Protein AF-X6NG08-F1 (afdb_monomer_lite)

InterPro domains:
  IPR008521 Magnesium transporter NIPA [PF05653] (42-166)
  IPR008521 Magnesium transporter NIPA [PTHR12570] (33-183)

Structure (mmCIF, N/CA/C/O backbone):
data_AF-X6NG08-F1
#
_entry.id   AF-X6NG08-F1
#
loop_
_atom_site.group_PDB
_atom_site.id
_atom_site.type_symbol
_atom_site.label_atom_id
_atom_site.label_alt_id
_atom_site.label_comp_id
_atom_site.label_asym_id
_atom_site.label_entity_id
_atom_site.label_seq_id
_atom_site.pdbx_PDB_ins_code
_atom_site.Cartn_x
_atom_site.Cartn_y
_atom_site.Cartn_z
_atom_site.occupancy
_atom_site.B_iso_or_equiv
_atom_site.auth_seq_id
_atom_site.auth_comp_id
_atom_site.auth_asym_id
_atom_site.auth_atom_id
_atom_site.pdbx_PDB_model_num
ATOM 1 N N . MET A 1 1 ? 7.315 7.502 -18.550 1.00 38.41 1 MET A N 1
ATOM 2 C CA . MET A 1 1 ? 7.548 8.885 -18.067 1.00 38.41 1 MET A CA 1
ATOM 3 C C . MET A 1 1 ? 6.245 9.677 -17.943 1.00 38.41 1 MET A C 1
ATOM 5 O O . MET A 1 1 ? 5.931 10.097 -16.840 1.00 38.41 1 MET A O 1
ATOM 9 N N . TYR A 1 2 ? 5.427 9.780 -19.001 1.00 37.31 2 TYR A N 1
ATOM 10 C CA . TYR A 1 2 ? 4.098 10.423 -18.946 1.00 37.31 2 TYR A CA 1
ATOM 11 C C . TYR A 1 2 ? 3.133 9.798 -17.923 1.00 37.31 2 TYR A C 1
ATOM 13 O O . TYR A 1 2 ? 2.446 10.524 -17.219 1.00 37.31 2 TYR A O 1
ATOM 21 N N . VAL A 1 3 ? 3.140 8.471 -17.766 1.00 43.38 3 VAL A N 1
ATOM 22 C CA . VAL A 1 3 ? 2.253 7.760 -16.823 1.00 43.38 3 VAL A CA 1
ATOM 23 C C . VAL A 1 3 ? 2.595 8.052 -15.354 1.00 43.38 3 VAL A C 1
ATOM 25 O O . VAL A 1 3 ? 1.697 8.244 -14.546 1.00 43.38 3 VAL A O 1
ATOM 28 N N . LEU A 1 4 ? 3.884 8.178 -15.014 1.00 48.12 4 LEU A N 1
ATOM 29 C CA . LEU A 1 4 ? 4.334 8.559 -13.667 1.00 48.12 4 LEU A CA 1
ATOM 30 C C . LEU A 1 4 ? 4.027 10.032 -13.361 1.00 48.12 4 LEU A C 1
ATOM 32 O O . LEU A 1 4 ? 3.549 10.326 -12.272 1.00 48.12 4 LEU A O 1
ATOM 36 N N . CYS A 1 5 ? 4.220 10.944 -14.323 1.00 40.84 5 CYS A N 1
ATOM 37 C CA . CYS A 1 5 ? 3.837 12.351 -14.158 1.00 40.84 5 CYS A CA 1
ATOM 38 C C . CYS A 1 5 ? 2.317 12.545 -14.051 1.00 40.84 5 CYS A C 1
ATOM 40 O O . CYS A 1 5 ? 1.883 13.363 -13.249 1.00 40.84 5 CYS A O 1
ATOM 42 N N . ILE A 1 6 ? 1.503 11.793 -14.803 1.00 52.62 6 ILE A N 1
ATOM 43 C CA . ILE A 1 6 ? 0.034 11.828 -14.684 1.00 52.62 6 ILE A CA 1
ATOM 44 C C . ILE A 1 6 ? -0.406 11.234 -13.343 1.00 52.62 6 ILE A C 1
ATOM 46 O O . ILE A 1 6 ? -1.220 11.851 -12.664 1.00 52.62 6 ILE A O 1
ATOM 50 N N . CYS A 1 7 ? 0.182 10.111 -12.910 1.00 49.72 7 CYS A N 1
ATOM 51 C CA . CYS A 1 7 ? -0.079 9.545 -11.586 1.00 49.72 7 CYS A CA 1
ATOM 52 C C . CYS A 1 7 ? 0.246 10.545 -10.478 1.00 49.72 7 CYS A C 1
ATOM 54 O O . CYS A 1 7 ? -0.601 10.785 -9.635 1.00 49.72 7 CYS A O 1
ATOM 56 N N . VAL A 1 8 ? 1.422 11.177 -10.484 1.00 54.41 8 VAL A N 1
ATOM 57 C CA . VAL A 1 8 ? 1.794 12.170 -9.460 1.00 54.41 8 VAL A CA 1
ATOM 58 C C . VAL A 1 8 ? 0.864 13.389 -9.488 1.00 54.41 8 VAL A C 1
ATOM 60 O O . VAL A 1 8 ? 0.495 13.885 -8.430 1.00 54.41 8 VAL A O 1
ATOM 63 N N . ASN A 1 9 ? 0.432 13.846 -10.667 1.00 48.88 9 ASN A N 1
ATOM 64 C CA . ASN A 1 9 ? -0.450 15.010 -10.801 1.00 48.88 9 ASN A CA 1
ATOM 65 C C . ASN A 1 9 ? -1.897 14.708 -10.353 1.00 48.88 9 ASN A C 1
ATOM 67 O O . ASN A 1 9 ? -2.516 15.518 -9.669 1.00 48.88 9 ASN A O 1
ATOM 71 N N . GLU A 1 10 ? -2.419 13.518 -10.658 1.00 54.97 10 GLU A N 1
ATOM 72 C CA . GLU A 1 10 ? -3.716 13.041 -10.155 1.00 54.97 10 GLU A CA 1
ATOM 73 C C . GLU A 1 10 ? -3.657 12.680 -8.659 1.00 54.97 10 GLU A C 1
ATOM 75 O O . GLU A 1 10 ? -4.604 12.947 -7.923 1.00 54.97 10 GLU A O 1
ATOM 80 N N . ILE A 1 11 ? -2.517 12.179 -8.165 1.00 59.66 11 ILE A N 1
ATOM 81 C CA . ILE A 1 11 ? -2.249 11.974 -6.733 1.00 59.66 11 ILE A CA 1
ATOM 82 C C . ILE A 1 11 ? -2.203 13.319 -6.006 1.00 59.66 11 ILE A C 1
ATOM 84 O O . ILE A 1 11 ? -2.791 13.408 -4.940 1.00 59.66 11 ILE A O 1
ATOM 88 N N . CYS A 1 12 ? -1.604 14.371 -6.576 1.00 51.03 12 CYS A N 1
ATOM 89 C CA . CYS A 1 12 ? -1.623 15.735 -6.026 1.00 51.03 12 CYS A CA 1
ATOM 90 C C . CYS A 1 12 ? -3.037 16.338 -5.986 1.00 51.03 12 CYS A C 1
ATOM 92 O O . CYS A 1 12 ? -3.396 17.012 -5.023 1.00 51.03 12 CYS A O 1
ATOM 94 N N . LYS A 1 13 ? -3.876 16.064 -6.993 1.00 57.16 13 LYS A N 1
ATOM 95 C CA . LYS A 1 13 ? -5.289 16.479 -6.986 1.00 57.16 13 LYS A CA 1
ATOM 96 C C . LYS A 1 13 ? -6.110 15.712 -5.950 1.00 57.16 13 LYS A C 1
ATOM 98 O O . LYS A 1 13 ? -6.915 16.316 -5.250 1.00 57.16 13 LYS A O 1
ATOM 103 N N . LEU A 1 14 ? -5.879 14.407 -5.801 1.00 54.75 14 LEU A N 1
ATOM 104 C CA . LEU A 1 14 ? -6.461 13.599 -4.723 1.00 54.75 14 LEU A CA 1
ATOM 105 C C . LEU A 1 14 ? -5.934 14.027 -3.347 1.00 54.75 14 LEU A C 1
ATOM 107 O O . LEU A 1 14 ? -6.681 13.989 -2.375 1.00 54.75 14 LEU A O 1
ATOM 111 N N . TRP A 1 15 ? -4.683 14.486 -3.273 1.00 61.88 15 TRP A N 1
ATOM 112 C CA . TRP A 1 15 ? -4.054 15.063 -2.088 1.00 61.88 15 TRP A CA 1
ATOM 113 C C . TRP A 1 15 ? -4.769 16.360 -1.687 1.00 61.88 15 TRP A C 1
ATOM 115 O O . TRP A 1 15 ? -5.276 16.429 -0.573 1.00 61.88 15 TRP A O 1
ATOM 125 N N . GLN A 1 16 ? -4.978 17.301 -2.618 1.00 57.00 16 GLN A N 1
ATOM 126 C CA . GLN A 1 16 ? -5.790 18.507 -2.387 1.00 57.00 16 GLN A CA 1
ATOM 127 C C . GLN A 1 16 ? -7.258 18.197 -2.052 1.00 57.00 16 GLN A C 1
ATOM 129 O O . GLN A 1 16 ? -7.846 18.880 -1.219 1.00 57.00 16 GLN A O 1
ATOM 134 N N . TYR A 1 17 ? -7.861 17.172 -2.659 1.00 56.03 17 TYR A N 1
ATOM 135 C CA . TYR A 1 17 ? -9.251 16.787 -2.383 1.00 56.03 17 TYR A CA 1
ATOM 136 C C . TYR A 1 17 ? -9.419 16.150 -0.989 1.00 56.03 17 TYR A C 1
ATOM 138 O O . TYR A 1 17 ? -10.422 16.378 -0.316 1.00 56.03 17 TYR A O 1
ATOM 146 N N . ILE A 1 18 ? -8.425 15.383 -0.527 1.00 58.41 18 ILE A N 1
ATOM 147 C CA . ILE A 1 18 ? -8.411 14.728 0.790 1.00 58.41 18 ILE A CA 1
ATOM 148 C C . ILE A 1 18 ? -8.018 15.701 1.906 1.00 58.41 18 ILE A C 1
ATOM 150 O O . ILE A 1 18 ? -8.564 15.607 3.000 1.00 58.41 18 ILE A O 1
ATOM 154 N N . GLU A 1 19 ? -7.119 16.649 1.651 1.00 61.75 19 GLU A N 1
ATOM 155 C CA . GLU A 1 19 ? -6.769 17.717 2.599 1.00 61.75 19 GLU A CA 1
ATOM 156 C C . GLU A 1 19 ? -7.913 18.738 2.765 1.00 61.75 19 GLU A C 1
ATOM 158 O O . GLU A 1 19 ? -8.027 19.398 3.797 1.00 61.75 19 GLU A O 1
ATOM 163 N N . CYS A 1 20 ? -8.823 18.804 1.781 1.00 49.47 20 CYS A N 1
ATOM 164 C CA . CYS A 1 20 ? -10.084 19.543 1.858 1.00 49.47 20 CYS A CA 1
ATOM 165 C C . CYS A 1 20 ? -11.144 18.854 2.747 1.00 49.47 20 CYS A C 1
ATOM 167 O O . CYS A 1 20 ? -12.153 19.475 3.084 1.00 49.47 20 CYS A O 1
ATOM 169 N N . LEU A 1 21 ? -10.927 17.604 3.192 1.00 53.28 21 LEU A N 1
ATOM 170 C CA . LEU A 1 21 ? -11.701 17.036 4.297 1.00 53.28 21 LEU A CA 1
ATOM 171 C C . LEU A 1 21 ? -11.111 17.565 5.614 1.00 53.28 21 LEU A C 1
ATOM 173 O O . LEU A 1 21 ? -9.966 17.257 5.937 1.00 53.28 21 LEU A O 1
ATOM 177 N N . PRO A 1 22 ? -11.861 18.369 6.386 1.00 51.50 22 PRO A N 1
ATOM 178 C CA . PRO A 1 22 ? -11.321 19.152 7.490 1.00 51.50 22 PRO A CA 1
ATOM 179 C C . PRO A 1 22 ? -10.818 18.262 8.636 1.00 51.50 22 PRO A C 1
ATOM 181 O O . PRO A 1 22 ? -11.560 17.902 9.546 1.00 51.50 22 PRO A O 1
ATOM 184 N N . THR A 1 23 ? -9.517 17.977 8.659 1.00 57.88 23 THR A N 1
ATOM 185 C CA . THR A 1 23 ? -8.812 17.352 9.794 1.00 57.88 23 THR A CA 1
ATOM 186 C C . THR A 1 23 ? -8.458 18.354 10.904 1.00 57.88 23 THR A C 1
ATOM 188 O O . THR A 1 23 ? -7.659 18.047 11.782 1.00 57.88 23 THR A O 1
ATOM 191 N N . ARG A 1 24 ? -9.046 19.562 10.910 1.00 49.09 24 ARG A N 1
ATOM 192 C CA . ARG A 1 24 ? -8.753 20.608 11.912 1.00 49.09 24 ARG A CA 1
ATOM 193 C C . ARG A 1 24 ? -9.676 20.659 13.133 1.00 49.09 24 ARG A C 1
ATOM 195 O O . ARG A 1 24 ? -9.396 21.444 14.034 1.00 49.09 24 ARG A O 1
ATOM 202 N N . GLU A 1 25 ? -10.700 19.811 13.232 1.00 50.00 25 GLU A N 1
ATOM 203 C CA . GLU A 1 25 ? -11.603 19.796 14.402 1.00 50.00 25 GLU A CA 1
ATOM 204 C C . GLU A 1 25 ? -11.436 18.615 15.373 1.00 50.00 25 GLU A C 1
ATOM 206 O O . GLU A 1 25 ? -12.146 18.548 16.370 1.00 50.00 25 GLU A O 1
ATOM 211 N N . SER A 1 26 ? -10.479 17.703 15.173 1.00 52.56 26 SER A N 1
ATOM 212 C CA . SER A 1 26 ? -10.350 16.514 16.042 1.00 52.56 26 SER A CA 1
ATOM 213 C C . SER A 1 26 ? -9.161 16.552 17.013 1.00 52.56 26 SER A C 1
ATOM 215 O O . SER A 1 26 ? -8.598 15.511 17.322 1.00 52.56 26 SER A O 1
ATOM 217 N N . GLN A 1 27 ? -8.765 17.735 17.499 1.00 52.38 27 GLN A N 1
ATOM 218 C CA . GLN A 1 27 ? -7.797 17.880 18.610 1.00 52.38 27 GLN A CA 1
ATOM 219 C C . GLN A 1 27 ? -8.265 18.866 19.702 1.00 52.38 27 GLN A C 1
ATOM 221 O O . GLN A 1 27 ? -7.515 19.191 20.619 1.00 52.38 27 GLN A O 1
ATOM 226 N N . ARG A 1 28 ? -9.520 19.341 19.660 1.00 45.62 28 ARG A N 1
ATOM 227 C CA . ARG A 1 28 ? -10.121 20.119 20.759 1.00 45.62 28 ARG A CA 1
ATOM 228 C C . ARG A 1 28 ? -11.350 19.404 21.316 1.00 45.62 28 ARG A C 1
ATOM 230 O O . ARG A 1 28 ? -12.474 19.666 20.918 1.00 45.62 28 ARG A O 1
ATOM 237 N N . GLY A 1 29 ? -11.112 18.500 22.264 1.00 42.69 29 GLY A N 1
ATOM 238 C CA . GLY A 1 29 ? -12.039 18.257 23.374 1.00 42.69 29 GLY A CA 1
ATOM 239 C C . GLY A 1 29 ? -13.444 17.729 23.064 1.00 42.69 29 GLY A C 1
ATOM 240 O O . GLY A 1 29 ? -14.356 18.023 23.833 1.00 42.69 29 GLY A O 1
ATOM 241 N N . MET A 1 30 ? -13.659 16.937 22.010 1.00 41.75 30 MET A N 1
ATOM 242 C CA . MET A 1 30 ? -14.969 16.316 21.788 1.00 41.75 30 MET A CA 1
ATOM 243 C C . MET A 1 30 ? -14.966 14.828 22.116 1.00 41.75 30 MET A C 1
ATOM 245 O O . MET A 1 30 ? -14.171 14.051 21.595 1.00 41.75 30 MET A O 1
ATOM 249 N N . LYS A 1 31 ? -15.902 14.464 23.000 1.00 37.72 31 LYS A N 1
ATOM 250 C CA . LYS A 1 31 ? -16.289 13.103 23.370 1.00 37.72 31 LYS A CA 1
ATOM 251 C C . LYS A 1 31 ? -16.255 12.177 22.156 1.00 37.72 31 LYS A C 1
ATOM 253 O O . LYS A 1 31 ? -16.800 12.531 21.111 1.00 37.72 31 LYS A O 1
ATOM 258 N N . VAL A 1 32 ? -15.671 10.993 22.342 1.00 49.56 32 VAL A N 1
ATOM 259 C CA . VAL A 1 32 ? -15.627 9.885 21.380 1.00 49.56 32 VAL A CA 1
ATOM 260 C C . VAL A 1 32 ? -17.058 9.545 20.955 1.00 49.56 32 VAL A C 1
ATOM 262 O O . VAL A 1 32 ? -17.756 8.752 21.582 1.00 49.56 32 VAL A O 1
ATOM 265 N N . LYS A 1 33 ? -17.555 10.223 19.921 1.00 43.84 33 LYS A N 1
ATOM 266 C CA . LYS A 1 33 ? -18.844 9.919 19.313 1.00 43.84 33 LYS A CA 1
ATOM 267 C C . LYS A 1 33 ? -18.582 8.681 18.474 1.00 43.84 33 LYS A C 1
ATOM 269 O O . LYS A 1 33 ? -17.753 8.743 17.572 1.00 43.84 33 LYS A O 1
ATOM 274 N N . HIS A 1 34 ? -19.233 7.571 18.815 1.00 45.78 34 HIS A N 1
ATOM 275 C CA . HIS A 1 34 ? -19.088 6.272 18.159 1.00 45.78 34 HIS A CA 1
ATOM 276 C C . HIS A 1 34 ? -19.289 6.432 16.639 1.00 45.78 34 HIS A C 1
ATOM 278 O O . HIS A 1 34 ? -20.410 6.419 16.132 1.00 45.78 34 HIS A O 1
ATOM 284 N N . LYS A 1 35 ? -18.201 6.674 15.901 1.00 56.62 35 LYS A N 1
ATOM 285 C CA . LYS A 1 35 ? -18.213 6.711 14.441 1.00 56.62 35 LYS A CA 1
ATOM 286 C C . LYS A 1 35 ? -18.523 5.286 13.993 1.00 56.62 35 LYS A C 1
ATOM 288 O O . LYS A 1 35 ? -17.918 4.333 14.487 1.00 56.62 35 LYS A O 1
ATOM 293 N N . GLY A 1 36 ? -19.517 5.128 13.122 1.00 67.06 36 GLY A N 1
ATOM 294 C CA . GLY A 1 36 ? -19.917 3.808 12.639 1.00 67.06 36 GLY A CA 1
ATOM 295 C C . GLY A 1 36 ? -18.736 3.083 11.991 1.00 67.06 36 GLY A C 1
ATOM 296 O O . GLY A 1 36 ? -17.897 3.708 11.348 1.00 67.06 36 GLY A O 1
ATOM 297 N N . TRP A 1 37 ? -18.669 1.757 12.118 1.00 71.56 37 TRP A N 1
ATOM 298 C CA . TRP A 1 37 ? -17.562 0.953 11.569 1.00 71.56 37 TRP A CA 1
ATOM 299 C C . TRP A 1 37 ? -17.361 1.153 10.059 1.00 71.56 37 TRP A C 1
ATOM 301 O O . TRP A 1 37 ? -16.245 1.075 9.552 1.00 71.56 37 TRP A O 1
ATOM 311 N N . VAL A 1 38 ? -18.433 1.523 9.356 1.00 77.06 38 VAL A N 1
ATOM 312 C CA . VAL A 1 38 ? -18.426 1.902 7.940 1.00 77.06 38 VAL A CA 1
ATOM 313 C C . VAL A 1 38 ? -17.507 3.100 7.662 1.00 77.06 38 VAL A C 1
ATOM 315 O O . VAL A 1 38 ? -16.755 3.070 6.692 1.00 77.06 38 VAL A O 1
ATOM 318 N N . SER A 1 39 ? -17.490 4.134 8.514 1.00 78.00 39 SER A N 1
ATOM 319 C CA . SER A 1 39 ? -16.608 5.292 8.296 1.00 78.00 39 SER A CA 1
ATOM 320 C C . SER A 1 39 ? -15.131 4.943 8.480 1.00 78.00 39 SER A C 1
ATOM 322 O O . SER A 1 39 ? -14.284 5.527 7.808 1.00 78.00 39 SER A O 1
ATOM 324 N N . GLY A 1 40 ? -14.826 3.976 9.354 1.00 79.19 40 GLY A N 1
ATOM 325 C CA . GLY A 1 40 ? -13.474 3.436 9.515 1.00 79.19 40 GLY A CA 1
ATOM 326 C C . GLY A 1 40 ? -12.991 2.725 8.249 1.00 79.19 40 GLY A C 1
ATOM 327 O O . GLY A 1 40 ? -11.891 3.000 7.780 1.00 79.19 40 GLY A O 1
ATOM 328 N N . ILE A 1 41 ? -13.850 1.908 7.629 1.00 82.94 41 ILE A N 1
ATOM 329 C CA . ILE A 1 41 ? -13.539 1.206 6.371 1.00 82.94 41 ILE A CA 1
ATOM 330 C C . ILE A 1 41 ? -13.220 2.198 5.246 1.00 82.94 41 ILE A C 1
ATOM 332 O O . ILE A 1 41 ? -12.175 2.087 4.607 1.00 82.94 41 ILE A O 1
ATOM 336 N N . PHE A 1 42 ? -14.080 3.196 5.017 1.00 82.81 42 PHE A N 1
ATOM 337 C CA . PHE A 1 42 ? -13.832 4.208 3.984 1.00 82.81 42 PHE A CA 1
ATOM 338 C C . PHE A 1 42 ? -12.560 5.014 4.257 1.00 82.81 42 PHE A C 1
ATOM 340 O O . PHE A 1 42 ? -11.800 5.303 3.333 1.00 82.81 42 PHE A O 1
ATOM 347 N N . TYR A 1 43 ? -12.291 5.336 5.526 1.00 83.25 43 TYR A N 1
ATOM 348 C CA . TYR A 1 43 ? -11.055 6.004 5.911 1.00 83.25 43 TYR A CA 1
ATOM 349 C C . TYR A 1 43 ? -9.822 5.162 5.554 1.00 83.25 43 TYR A C 1
ATOM 351 O O . TYR A 1 43 ? -8.909 5.700 4.925 1.00 83.25 43 TYR A O 1
ATOM 359 N N . CYS A 1 44 ? -9.832 3.864 5.893 1.00 85.81 44 CYS A N 1
ATOM 360 C CA . CYS A 1 44 ? -8.775 2.899 5.574 1.00 85.81 44 CYS A CA 1
ATOM 361 C C . CYS A 1 44 ? -8.561 2.723 4.068 1.00 85.81 44 CYS A C 1
ATOM 363 O O . CYS A 1 44 ? -7.428 2.632 3.610 1.00 85.81 44 CYS A O 1
ATOM 365 N N . ILE A 1 45 ? -9.636 2.687 3.280 1.00 84.19 45 ILE A N 1
ATOM 366 C CA . ILE A 1 45 ? -9.541 2.577 1.819 1.00 84.19 45 ILE A CA 1
ATOM 367 C C . ILE A 1 45 ? -8.830 3.807 1.249 1.00 84.19 45 ILE A C 1
ATOM 369 O O . ILE A 1 45 ? -7.832 3.678 0.542 1.00 84.19 45 ILE A O 1
ATOM 373 N N . CYS A 1 46 ? -9.284 5.007 1.614 1.00 81.44 46 CYS A N 1
ATOM 374 C CA . CYS A 1 46 ? -8.688 6.248 1.126 1.00 81.44 46 CYS A CA 1
ATOM 375 C C . CYS A 1 46 ? -7.253 6.463 1.643 1.00 81.44 46 CYS A C 1
ATOM 377 O O . CYS A 1 46 ? -6.456 7.120 0.975 1.00 81.44 46 CYS A O 1
ATOM 379 N N . SER A 1 47 ? -6.913 5.963 2.837 1.00 81.31 47 SER A N 1
ATOM 380 C CA . SER A 1 47 ? -5.560 6.062 3.406 1.00 81.31 47 SER A CA 1
ATOM 381 C C . SER A 1 47 ? -4.604 5.029 2.820 1.00 81.31 47 SER A C 1
ATOM 383 O O . SER A 1 47 ? -3.410 5.303 2.726 1.00 81.31 47 SER A O 1
ATOM 385 N N . ALA A 1 48 ? -5.104 3.867 2.402 1.00 85.19 48 ALA A N 1
ATOM 386 C CA . ALA A 1 48 ? -4.307 2.817 1.783 1.00 85.19 48 ALA A CA 1
ATOM 387 C C . ALA A 1 48 ? -3.794 3.206 0.385 1.00 85.19 48 ALA A C 1
ATOM 389 O O . ALA A 1 48 ? -2.696 2.791 0.017 1.00 85.19 48 ALA A O 1
ATOM 390 N N . MET A 1 49 ? -4.529 4.036 -0.368 1.00 82.69 49 MET A N 1
ATOM 391 C CA . MET A 1 49 ? -4.171 4.413 -1.746 1.00 82.69 49 MET A CA 1
ATOM 392 C C . MET A 1 49 ? -2.787 5.089 -1.869 1.00 82.69 49 MET A C 1
ATOM 394 O O . MET A 1 49 ? -1.988 4.625 -2.686 1.00 82.69 49 MET A O 1
ATOM 398 N N . PRO A 1 50 ? -2.425 6.115 -1.065 1.00 81.19 50 PRO A N 1
ATOM 399 C CA . PRO A 1 50 ? -1.052 6.631 -1.035 1.00 81.19 50 PRO A CA 1
ATOM 400 C C . PRO A 1 50 ? -0.012 5.557 -0.687 1.00 81.19 50 PRO A C 1
ATOM 402 O O . PRO A 1 50 ? 1.044 5.485 -1.312 1.00 81.19 50 PRO A O 1
ATOM 405 N N . GLY A 1 51 ? -0.328 4.665 0.258 1.00 84.44 51 GLY A N 1
ATOM 406 C CA . GLY A 1 51 ? 0.550 3.550 0.622 1.00 84.44 51 GLY A CA 1
ATOM 407 C C . GLY A 1 51 ? 0.806 2.583 -0.535 1.00 84.44 51 GLY A C 1
ATOM 408 O O . GLY A 1 51 ? 1.893 2.029 -0.656 1.00 84.44 51 GLY A O 1
ATOM 409 N N . THR A 1 52 ? -0.161 2.381 -1.425 1.00 87.38 52 THR A N 1
ATOM 410 C CA . THR A 1 52 ? 0.033 1.569 -2.634 1.00 87.38 52 THR A CA 1
ATOM 411 C C . THR A 1 52 ? 1.022 2.213 -3.599 1.00 87.38 52 THR A C 1
ATOM 413 O O . THR A 1 52 ? 1.884 1.530 -4.153 1.00 87.38 52 THR A O 1
ATOM 416 N N . GLN A 1 53 ? 0.949 3.532 -3.769 1.00 85.19 53 GLN A N 1
ATOM 417 C CA . GLN A 1 53 ? 1.850 4.260 -4.662 1.00 85.19 53 GLN A CA 1
ATOM 418 C C . GLN A 1 53 ? 3.296 4.211 -4.164 1.00 85.19 53 GLN A C 1
ATOM 420 O O . GLN A 1 53 ? 4.211 4.021 -4.966 1.00 85.19 53 GLN A O 1
ATOM 425 N N . SER A 1 54 ? 3.520 4.272 -2.847 1.00 89.38 54 SER A N 1
ATOM 426 C CA . SER A 1 54 ? 4.865 4.081 -2.294 1.00 89.38 54 SER A CA 1
ATOM 427 C C . SER A 1 54 ? 5.402 2.666 -2.566 1.00 89.38 54 SER A C 1
ATOM 429 O O . SER A 1 54 ? 6.565 2.518 -2.927 1.00 89.38 54 SER A O 1
ATOM 431 N N . VAL A 1 55 ? 4.582 1.613 -2.520 1.00 90.50 55 VAL A N 1
ATOM 432 C CA . VAL A 1 55 ? 5.041 0.254 -2.875 1.00 90.50 55 VAL A CA 1
ATOM 433 C C . VAL A 1 55 ? 5.460 0.165 -4.347 1.00 90.50 55 VAL A C 1
ATOM 435 O O . VAL A 1 55 ? 6.519 -0.390 -4.650 1.00 90.50 55 VAL A O 1
ATOM 438 N N . VAL A 1 56 ? 4.676 0.733 -5.268 1.00 88.19 56 VAL A N 1
ATOM 439 C CA . VAL A 1 56 ? 4.989 0.712 -6.711 1.00 88.19 56 VAL A CA 1
ATOM 440 C C . VAL A 1 56 ? 6.244 1.529 -7.026 1.00 88.19 56 VAL A C 1
ATOM 442 O O . VAL A 1 56 ? 7.120 1.063 -7.764 1.00 88.19 56 VAL A O 1
ATOM 445 N N . LEU A 1 57 ? 6.380 2.715 -6.425 1.00 86.38 57 LEU A N 1
ATOM 446 C CA . LEU A 1 57 ? 7.581 3.543 -6.546 1.00 86.38 57 LEU A CA 1
ATOM 447 C C . LEU A 1 57 ? 8.812 2.829 -5.978 1.00 86.38 57 LEU A C 1
ATOM 449 O O . LEU A 1 57 ? 9.855 2.824 -6.625 1.00 86.38 57 LEU A O 1
ATOM 453 N N . GLY A 1 58 ? 8.679 2.162 -4.829 1.00 89.50 58 GLY A N 1
ATOM 454 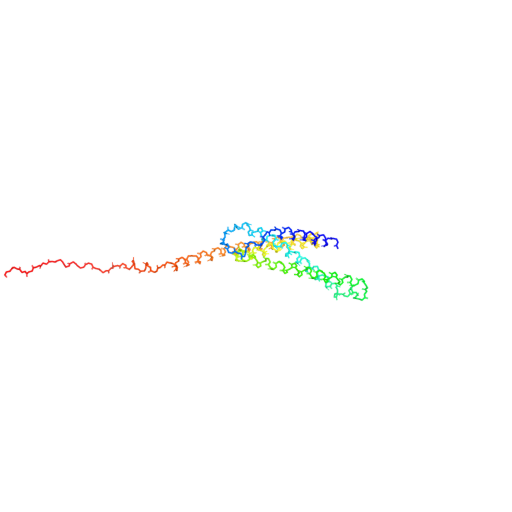C CA . GLY A 1 58 ? 9.757 1.389 -4.213 1.00 89.50 58 GLY A CA 1
ATOM 455 C C . GLY A 1 58 ? 10.208 0.213 -5.083 1.00 89.50 58 GLY A C 1
ATOM 456 O O . GLY A 1 58 ? 11.404 0.037 -5.312 1.00 89.50 58 GLY A O 1
ATOM 457 N N . LYS A 1 59 ? 9.264 -0.551 -5.650 1.00 89.06 59 LYS A N 1
ATOM 458 C CA . LYS A 1 59 ? 9.569 -1.622 -6.617 1.00 89.06 59 LYS A CA 1
ATOM 459 C C . LYS A 1 59 ? 10.292 -1.079 -7.850 1.00 89.06 59 LYS A C 1
ATOM 461 O O . LYS A 1 59 ? 11.304 -1.635 -8.272 1.00 89.06 59 LYS A O 1
ATOM 466 N N . THR A 1 60 ? 9.803 0.029 -8.402 1.00 86.81 60 THR A N 1
ATOM 467 C CA . THR A 1 60 ? 10.411 0.678 -9.572 1.00 86.81 60 THR A CA 1
ATOM 468 C C . THR A 1 60 ? 11.831 1.156 -9.262 1.00 86.81 60 THR A C 1
ATOM 470 O O . THR A 1 60 ? 12.748 0.905 -10.042 1.00 86.81 60 THR A O 1
ATOM 473 N N . LEU A 1 61 ? 12.040 1.770 -8.094 1.00 87.00 61 LEU A N 1
ATOM 474 C CA . LEU A 1 61 ? 13.351 2.209 -7.623 1.00 87.00 61 LEU A CA 1
ATOM 475 C C . LEU A 1 61 ? 14.320 1.026 -7.482 1.00 87.00 61 LEU A C 1
ATOM 477 O O . LEU A 1 61 ? 15.450 1.106 -7.957 1.00 87.00 61 LEU A O 1
ATOM 481 N N . ALA A 1 62 ? 13.869 -0.098 -6.918 1.00 88.38 62 ALA A N 1
ATOM 482 C CA . ALA A 1 62 ? 14.677 -1.310 -6.795 1.00 88.38 62 ALA A CA 1
ATOM 483 C C . ALA A 1 62 ? 15.114 -1.875 -8.160 1.00 88.38 62 ALA A C 1
ATOM 485 O O . ALA A 1 62 ? 16.256 -2.313 -8.308 1.00 88.38 62 ALA A O 1
ATOM 486 N N . ILE A 1 63 ? 14.239 -1.832 -9.173 1.00 85.88 63 ILE A N 1
ATOM 487 C CA . ILE A 1 63 ? 14.570 -2.251 -10.545 1.00 85.88 63 ILE A CA 1
ATOM 488 C C . ILE A 1 63 ? 15.625 -1.322 -11.155 1.00 85.88 63 ILE A C 1
ATOM 490 O O . ILE A 1 63 ? 16.581 -1.804 -11.763 1.00 85.88 63 ILE A O 1
ATOM 494 N N . ILE A 1 64 ? 15.486 -0.006 -10.971 1.00 83.00 64 ILE A N 1
ATOM 495 C CA . ILE A 1 64 ? 16.453 0.973 -11.487 1.00 83.00 64 ILE A CA 1
ATOM 496 C C . ILE A 1 64 ? 17.818 0.790 -10.815 1.00 83.00 64 ILE A C 1
ATOM 498 O O . ILE A 1 64 ? 18.830 0.746 -11.509 1.00 83.00 64 ILE A O 1
ATOM 502 N N . ILE A 1 65 ? 17.854 0.607 -9.491 1.00 83.69 65 ILE A N 1
ATOM 503 C CA . ILE A 1 65 ? 19.096 0.349 -8.746 1.00 83.69 65 ILE A CA 1
ATOM 504 C C . ILE A 1 65 ? 19.768 -0.931 -9.248 1.00 83.69 65 ILE A C 1
ATOM 506 O O . ILE A 1 65 ? 20.959 -0.917 -9.542 1.00 83.69 65 ILE A O 1
ATOM 510 N N . ARG A 1 66 ? 19.014 -2.027 -9.415 1.00 83.31 66 ARG A N 1
ATOM 511 C CA . ARG A 1 66 ? 19.557 -3.279 -9.967 1.00 83.31 66 ARG A CA 1
ATOM 512 C C . ARG A 1 66 ? 20.160 -3.090 -11.355 1.00 83.31 66 ARG A C 1
ATOM 514 O O . ARG A 1 66 ? 21.256 -3.577 -11.604 1.00 83.31 66 ARG A O 1
ATOM 521 N N . LYS A 1 67 ? 19.472 -2.366 -12.241 1.00 77.62 67 LYS A N 1
ATOM 522 C CA . LYS A 1 67 ? 19.990 -2.058 -13.582 1.00 77.62 67 LYS A CA 1
ATOM 523 C C . LYS A 1 67 ? 21.234 -1.170 -13.543 1.00 77.62 67 LYS A C 1
ATOM 525 O O . LYS A 1 67 ? 22.105 -1.328 -14.390 1.00 77.62 67 LYS A O 1
ATOM 530 N N . SER A 1 68 ? 21.321 -0.283 -12.555 1.00 75.88 68 SER A N 1
ATOM 531 C CA . SER A 1 68 ? 22.481 0.580 -12.333 1.00 75.88 68 SER A CA 1
ATOM 532 C C . SER A 1 68 ? 23.718 -0.196 -11.872 1.00 75.88 68 SER A C 1
ATOM 534 O O . SER A 1 68 ? 24.818 0.070 -12.340 1.00 75.88 68 SER A O 1
ATOM 536 N N . LEU A 1 69 ? 23.537 -1.203 -11.010 1.00 73.88 69 LEU A N 1
ATOM 537 C CA . LEU A 1 69 ? 24.626 -2.043 -10.494 1.00 73.88 69 LEU A CA 1
ATOM 538 C C . LEU A 1 69 ? 25.137 -3.094 -11.496 1.00 73.88 69 LEU A C 1
ATOM 540 O O . LEU A 1 69 ? 26.253 -3.571 -11.340 1.00 73.88 69 LEU A O 1
ATOM 544 N N . SER A 1 70 ? 24.352 -3.469 -12.512 1.00 74.06 70 SER A N 1
ATOM 545 C CA . SER A 1 70 ? 24.785 -4.386 -13.585 1.00 74.06 70 SER A CA 1
ATOM 546 C C . SER A 1 70 ? 25.529 -3.686 -14.742 1.00 74.06 70 SER A C 1
ATOM 548 O O . SER A 1 70 ? 25.497 -4.179 -15.865 1.00 74.06 70 SER A O 1
ATOM 550 N N . ASP A 1 71 ? 26.182 -2.546 -14.484 1.00 60.53 71 ASP A N 1
ATOM 551 C CA . ASP A 1 71 ? 27.071 -1.813 -15.411 1.00 60.53 71 ASP A CA 1
ATOM 552 C C . ASP A 1 71 ? 26.457 -1.324 -16.745 1.00 60.53 71 ASP A C 1
ATOM 554 O O . ASP A 1 71 ? 27.173 -0.985 -17.686 1.00 60.53 71 ASP A O 1
ATOM 558 N N . GLN A 1 72 ? 25.128 -1.186 -16.846 1.00 57.12 72 GLN A N 1
ATOM 559 C CA . GLN A 1 72 ? 24.483 -0.591 -18.035 1.00 57.12 72 GLN A CA 1
ATOM 560 C C . GLN A 1 72 ? 24.330 0.942 -17.983 1.00 57.12 72 GLN A C 1
ATOM 562 O O . GLN A 1 72 ? 23.728 1.525 -18.887 1.00 57.12 72 GLN A O 1
ATOM 567 N N . ILE A 1 73 ? 24.844 1.616 -16.947 1.00 55.34 73 ILE A N 1
ATOM 568 C CA . ILE A 1 73 ? 24.682 3.066 -16.760 1.00 55.34 73 ILE A CA 1
ATOM 569 C C . ILE A 1 73 ? 26.050 3.706 -16.488 1.00 55.34 73 ILE A C 1
ATOM 571 O O . ILE A 1 73 ? 26.582 3.640 -15.384 1.00 55.34 73 ILE A O 1
ATOM 575 N N . PHE A 1 74 ? 26.638 4.328 -17.513 1.00 54.62 74 PHE A N 1
ATOM 576 C CA . PHE A 1 74 ? 27.871 5.109 -17.382 1.00 54.62 74 PHE A CA 1
ATOM 577 C C . PHE A 1 74 ? 27.569 6.444 -16.676 1.00 54.62 74 PHE A C 1
ATOM 579 O O . PHE A 1 74 ? 26.996 7.356 -17.271 1.00 54.62 74 PHE A O 1
ATOM 586 N N . TRP A 1 75 ? 27.992 6.569 -15.416 1.00 53.47 75 TRP A N 1
ATOM 587 C CA . TRP A 1 75 ? 27.684 7.685 -14.505 1.00 53.47 75 TRP A CA 1
ATOM 588 C C . TRP A 1 75 ? 28.178 9.081 -14.945 1.00 53.47 75 TRP A C 1
ATOM 590 O O . TRP A 1 75 ? 27.748 10.088 -14.387 1.00 53.47 75 TRP A O 1
ATOM 600 N N . PHE A 1 76 ? 29.057 9.167 -15.951 1.00 50.50 76 PHE A N 1
ATOM 601 C CA . PHE A 1 76 ? 29.782 10.392 -16.330 1.00 50.50 76 PHE A CA 1
ATOM 602 C C . PHE A 1 76 ? 29.402 10.990 -17.701 1.00 50.50 76 PHE A C 1
ATOM 604 O O . PHE A 1 76 ? 30.166 11.765 -18.270 1.00 50.50 76 PHE A O 1
ATOM 611 N N . HIS A 1 77 ? 28.213 10.689 -18.237 1.00 55.06 77 HIS A N 1
ATOM 612 C CA . HIS A 1 77 ? 27.651 11.413 -19.391 1.00 55.06 77 HIS A CA 1
ATOM 613 C C . HIS A 1 77 ? 26.541 12.395 -18.960 1.00 55.06 77 HIS A C 1
ATOM 615 O O . HIS A 1 77 ? 25.825 12.120 -17.998 1.00 55.06 77 HIS A O 1
ATOM 621 N N . PRO A 1 78 ? 26.302 13.507 -19.688 1.00 54.34 78 PRO A N 1
ATOM 622 C CA . PRO A 1 78 ? 25.215 14.456 -19.392 1.00 54.34 78 PRO A CA 1
ATOM 623 C C . PRO A 1 78 ? 23.814 13.810 -19.392 1.00 54.34 78 PRO A C 1
ATOM 625 O O . PRO A 1 78 ? 22.906 14.300 -18.726 1.00 54.34 78 PRO A O 1
ATOM 628 N N . PHE A 1 79 ? 23.651 12.665 -20.067 1.00 54.44 79 PHE A N 1
ATOM 629 C CA . PHE A 1 79 ? 22.439 11.837 -20.028 1.00 54.44 79 PHE A CA 1
ATOM 630 C C . PHE A 1 79 ? 22.277 11.042 -18.713 1.00 54.44 79 PHE A C 1
ATOM 632 O O . PHE A 1 79 ? 21.168 10.670 -18.348 1.00 54.44 79 PHE A O 1
ATOM 639 N N . SER A 1 80 ? 23.360 10.821 -17.960 1.00 63.62 80 SER A N 1
ATOM 640 C CA . SER A 1 80 ? 23.327 10.162 -16.649 1.00 63.62 80 SER A CA 1
ATOM 641 C C . SER A 1 80 ? 22.916 11.112 -15.524 1.00 63.62 80 SER A C 1
ATOM 643 O O . SER A 1 80 ? 22.339 10.660 -14.538 1.00 63.62 80 SER A O 1
ATOM 645 N N . LEU A 1 81 ? 23.160 12.424 -15.653 1.00 67.56 81 LEU A N 1
ATOM 646 C CA . LEU A 1 81 ? 22.706 13.409 -14.662 1.00 67.56 81 LEU A CA 1
ATOM 647 C C . LEU A 1 81 ? 21.175 13.488 -14.611 1.00 67.56 81 LEU A C 1
ATOM 649 O O . LEU A 1 81 ? 20.605 13.525 -13.525 1.00 67.56 81 LEU A O 1
ATOM 653 N N . SER A 1 82 ? 20.492 13.448 -15.759 1.00 69.06 82 SER A N 1
ATOM 654 C CA . SER A 1 82 ? 19.023 13.431 -15.802 1.00 69.06 82 SER A CA 1
ATOM 655 C C . SER A 1 82 ? 18.438 12.130 -15.234 1.00 69.06 82 SER A C 1
ATOM 657 O O . SER A 1 82 ? 17.428 12.170 -14.532 1.00 69.06 82 SER A O 1
ATOM 659 N N . GLN A 1 83 ? 19.094 10.988 -15.460 1.00 71.06 83 GLN A N 1
ATOM 660 C CA . GLN A 1 83 ? 18.724 9.700 -14.860 1.00 71.06 83 GLN A CA 1
ATOM 661 C C . GLN A 1 83 ? 18.955 9.682 -13.343 1.00 71.06 83 GLN A C 1
ATOM 663 O O . GLN A 1 83 ? 18.103 9.202 -12.597 1.00 71.06 83 GLN A O 1
ATOM 668 N N . LEU A 1 84 ? 20.066 10.253 -12.875 1.00 75.69 84 LEU A N 1
ATOM 669 C CA . LEU A 1 84 ? 20.367 10.392 -11.453 1.00 75.69 84 LEU A CA 1
ATOM 670 C C . LEU A 1 84 ? 19.350 11.298 -10.753 1.00 75.69 84 LEU A C 1
ATOM 672 O O . LEU A 1 84 ? 18.809 10.928 -9.713 1.00 75.69 84 LEU A O 1
ATOM 676 N N . LEU A 1 85 ? 19.034 12.451 -11.347 1.00 79.00 85 LEU A N 1
ATOM 677 C CA . LEU A 1 85 ? 17.990 13.342 -10.843 1.00 79.00 85 LEU A CA 1
ATOM 678 C C . LEU A 1 85 ? 16.629 12.643 -10.805 1.00 79.00 85 LEU A C 1
ATOM 680 O O . LEU A 1 85 ? 15.910 12.781 -9.822 1.00 79.00 85 LEU A O 1
ATOM 684 N N . PHE A 1 86 ? 16.293 11.842 -11.818 1.00 77.62 86 PHE A N 1
ATOM 685 C CA . PHE A 1 86 ? 15.064 11.050 -11.820 1.00 77.62 86 PHE A CA 1
ATOM 686 C C . PHE A 1 86 ? 15.022 10.045 -10.660 1.00 77.62 86 PHE A C 1
ATOM 688 O O . PHE A 1 86 ? 14.011 9.958 -9.967 1.00 77.62 86 PHE A O 1
ATOM 695 N N . VAL A 1 87 ? 16.123 9.337 -10.390 1.00 82.50 87 VAL A N 1
ATOM 696 C CA . VAL A 1 87 ? 16.229 8.416 -9.247 1.00 82.50 87 VAL A CA 1
ATOM 697 C C . VAL A 1 87 ? 16.063 9.154 -7.922 1.00 82.50 87 VAL A C 1
ATOM 699 O O . VAL A 1 87 ? 15.296 8.702 -7.074 1.00 82.50 87 VAL A O 1
ATOM 702 N N . ILE A 1 88 ? 16.725 10.302 -7.754 1.00 83.50 88 ILE A N 1
ATOM 703 C CA . ILE A 1 88 ? 16.622 11.128 -6.544 1.00 83.50 88 ILE A CA 1
ATOM 704 C C . ILE A 1 88 ? 15.184 11.623 -6.349 1.00 83.50 88 ILE A C 1
ATOM 706 O O . ILE A 1 88 ? 14.641 11.505 -5.253 1.00 83.50 88 ILE A O 1
ATOM 710 N N . VAL A 1 89 ? 14.534 12.117 -7.407 1.00 82.56 89 VAL A N 1
ATOM 711 C CA . VAL A 1 89 ? 13.138 12.580 -7.359 1.00 82.56 89 VAL A CA 1
ATOM 712 C C . VAL A 1 89 ? 12.184 11.428 -7.042 1.00 82.56 89 VAL A C 1
ATOM 714 O O . VAL A 1 89 ? 11.312 11.582 -6.191 1.00 82.56 89 VAL A O 1
ATOM 717 N N . CYS A 1 90 ? 12.354 10.257 -7.662 1.00 81.12 90 CYS A N 1
ATOM 718 C CA . CYS A 1 90 ? 11.548 9.075 -7.357 1.00 81.12 90 CYS A CA 1
ATOM 719 C C . CYS A 1 90 ? 11.757 8.579 -5.921 1.00 81.12 90 CYS A C 1
ATOM 721 O O . CYS A 1 90 ? 10.782 8.215 -5.266 1.00 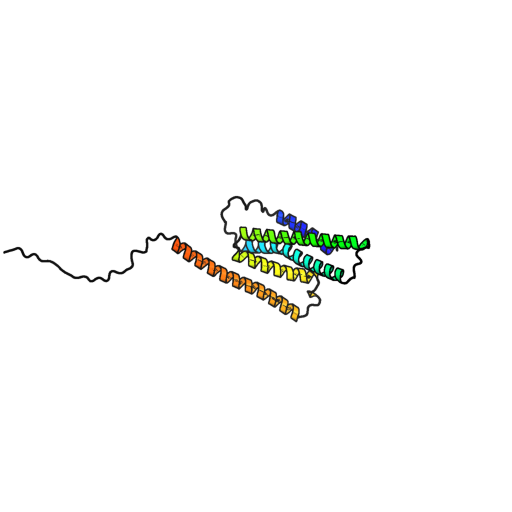81.12 90 CYS A O 1
ATOM 723 N N . ALA A 1 91 ? 12.992 8.586 -5.412 1.00 84.56 91 ALA A N 1
ATOM 724 C CA . ALA A 1 91 ? 13.300 8.213 -4.033 1.00 84.56 91 ALA A CA 1
ATOM 725 C C . ALA A 1 91 ? 12.711 9.212 -3.026 1.00 84.56 91 ALA A C 1
ATOM 727 O O . ALA A 1 91 ? 12.145 8.808 -2.010 1.00 84.56 91 ALA A O 1
ATOM 728 N N . PHE A 1 92 ? 12.776 10.509 -3.330 1.00 83.50 92 PHE A N 1
ATOM 729 C CA . PHE A 1 92 ? 12.153 11.545 -2.513 1.00 83.50 92 PHE A CA 1
ATOM 730 C C . PHE A 1 92 ? 10.625 11.412 -2.508 1.00 83.50 92 PHE A C 1
ATOM 732 O O . PHE A 1 92 ? 10.015 11.386 -1.441 1.00 83.50 92 PHE A O 1
ATOM 739 N N . ALA A 1 93 ? 10.003 11.241 -3.679 1.00 80.50 93 ALA A N 1
ATOM 740 C CA . ALA A 1 93 ? 8.564 11.012 -3.795 1.00 80.50 93 ALA A CA 1
ATOM 741 C C . ALA A 1 93 ? 8.128 9.747 -3.038 1.00 80.50 93 ALA A C 1
ATOM 743 O O . ALA A 1 93 ? 7.120 9.764 -2.330 1.00 80.50 93 ALA A O 1
ATOM 744 N N . TRP A 1 94 ? 8.907 8.666 -3.134 1.00 86.50 94 TRP A N 1
ATOM 745 C CA . TRP A 1 94 ? 8.688 7.442 -2.368 1.00 86.50 94 TRP A CA 1
ATOM 746 C C . TRP A 1 94 ? 8.682 7.703 -0.857 1.00 86.50 94 TRP A C 1
ATOM 748 O O . TRP A 1 94 ? 7.726 7.321 -0.180 1.00 86.50 94 TRP A O 1
ATOM 758 N N . LEU A 1 95 ? 9.702 8.401 -0.346 1.00 86.81 95 LEU A N 1
ATOM 759 C CA . LEU A 1 95 ? 9.838 8.717 1.075 1.00 86.81 95 LEU A CA 1
ATOM 760 C C . LEU A 1 95 ? 8.678 9.586 1.567 1.00 86.81 95 LEU A C 1
ATOM 762 O O . LEU A 1 95 ? 8.073 9.264 2.587 1.00 86.81 95 LEU A O 1
ATOM 766 N N . VAL A 1 96 ? 8.320 10.639 0.825 1.00 83.69 96 VAL A N 1
ATOM 767 C CA . VAL A 1 96 ? 7.194 11.524 1.170 1.00 83.69 96 VAL A CA 1
ATOM 768 C C . VAL A 1 96 ? 5.884 10.741 1.237 1.00 83.69 96 VAL A C 1
ATOM 770 O O . VAL A 1 96 ? 5.150 10.837 2.220 1.00 83.69 96 VAL A O 1
ATOM 773 N N . THR A 1 97 ? 5.603 9.921 0.222 1.00 80.62 97 THR A N 1
ATOM 774 C CA . THR A 1 97 ? 4.355 9.150 0.157 1.00 80.62 97 THR A CA 1
ATOM 775 C C . THR A 1 97 ? 4.290 8.095 1.269 1.00 80.62 97 THR A C 1
ATOM 777 O O . THR A 1 97 ? 3.235 7.884 1.868 1.00 80.62 97 THR A O 1
ATOM 780 N N . TYR A 1 98 ? 5.422 7.459 1.589 1.00 86.56 98 TYR A N 1
ATOM 781 C CA . TYR A 1 98 ? 5.531 6.499 2.687 1.00 86.56 98 TYR A CA 1
ATOM 782 C C . TYR A 1 98 ? 5.359 7.155 4.064 1.00 86.56 98 TYR A C 1
ATOM 784 O O . TYR A 1 98 ? 4.562 6.682 4.874 1.00 86.56 98 TYR A O 1
ATOM 792 N N . ALA A 1 99 ? 6.050 8.268 4.323 1.00 84.88 99 ALA A N 1
ATOM 793 C CA . ALA A 1 99 ? 5.941 9.003 5.581 1.00 84.88 99 ALA A CA 1
ATOM 794 C C . ALA A 1 99 ? 4.511 9.511 5.813 1.00 84.88 99 ALA A C 1
ATOM 796 O O . ALA A 1 99 ? 3.985 9.405 6.920 1.00 84.88 99 ALA A O 1
ATOM 797 N N . TYR A 1 100 ? 3.851 9.990 4.755 1.00 82.00 100 TYR A N 1
ATOM 798 C CA . TYR A 1 100 ? 2.451 10.398 4.810 1.00 82.00 100 TYR A CA 1
ATOM 799 C C . TYR A 1 100 ? 1.518 9.227 5.143 1.00 82.00 100 TYR A C 1
ATOM 801 O O . TYR A 1 100 ? 0.655 9.348 6.014 1.00 82.00 100 TYR A O 1
ATOM 809 N N . TRP A 1 101 ? 1.700 8.081 4.480 1.00 84.81 101 TRP A N 1
ATOM 810 C CA . TRP A 1 101 ? 0.928 6.872 4.771 1.00 84.81 101 TRP A CA 1
ATOM 811 C C . TRP A 1 101 ? 1.073 6.450 6.238 1.00 84.81 101 TRP A C 1
ATOM 813 O O . TRP A 1 101 ? 0.066 6.190 6.899 1.00 84.81 101 TRP A O 1
ATOM 823 N N . MET A 1 102 ? 2.301 6.474 6.765 1.00 86.81 102 MET A N 1
ATOM 824 C CA . MET A 1 102 ? 2.590 6.148 8.162 1.00 86.81 102 MET A CA 1
ATOM 825 C C . MET A 1 102 ? 1.950 7.149 9.134 1.00 86.81 102 MET A C 1
ATOM 827 O O . MET A 1 102 ? 1.324 6.749 10.112 1.00 86.81 102 MET A O 1
ATOM 831 N N . HIS A 1 103 ? 2.042 8.452 8.852 1.00 83.75 103 HIS A N 1
ATOM 832 C CA . HIS A 1 103 ? 1.402 9.484 9.671 1.00 83.75 103 HIS A CA 1
ATOM 833 C C . HIS A 1 103 ? -0.119 9.292 9.732 1.00 83.75 103 HIS A C 1
ATOM 835 O O . HIS A 1 103 ? -0.718 9.326 10.804 1.00 83.75 103 HIS A O 1
ATOM 841 N N . ARG A 1 104 ? -0.743 9.007 8.586 1.00 81.31 104 ARG A N 1
ATOM 842 C CA . ARG A 1 104 ? -2.185 8.772 8.500 1.00 81.31 104 ARG A CA 1
ATOM 843 C C . ARG A 1 104 ? -2.618 7.479 9.190 1.00 81.31 104 ARG A C 1
ATOM 845 O O . ARG A 1 104 ? -3.721 7.416 9.725 1.00 81.31 104 ARG A O 1
ATOM 852 N N . GLN A 1 105 ? -1.761 6.460 9.208 1.00 84.44 105 GLN A N 1
ATOM 853 C CA . GLN A 1 105 ? -1.996 5.263 10.007 1.00 84.44 105 GLN A CA 1
ATOM 854 C C . GLN A 1 105 ? -2.005 5.607 11.499 1.00 84.44 105 GLN A C 1
ATOM 856 O O . GLN A 1 105 ? -2.951 5.232 12.184 1.00 84.44 105 GLN A O 1
ATOM 861 N N . SER A 1 106 ? -1.031 6.382 11.982 1.00 88.50 106 SER A N 1
ATOM 862 C CA . SER A 1 106 ? -0.994 6.848 13.375 1.00 88.50 106 SER A CA 1
ATOM 863 C C . SER A 1 106 ? -2.234 7.664 13.758 1.00 88.50 106 SER A C 1
ATOM 865 O O . SER A 1 106 ? -2.805 7.440 14.822 1.00 88.50 106 SER A O 1
ATOM 867 N N . GLU A 1 107 ? -2.717 8.539 12.873 1.00 83.12 107 GLU A N 1
ATOM 868 C CA . GLU A 1 107 ? -3.970 9.283 13.082 1.00 83.12 107 GLU A CA 1
ATOM 869 C C . GLU A 1 107 ? -5.201 8.364 13.157 1.00 83.12 107 GLU A C 1
ATOM 871 O O . GLU A 1 107 ? -6.130 8.619 13.927 1.00 83.12 107 GLU A O 1
ATOM 876 N N . ALA A 1 108 ? -5.214 7.264 12.398 1.00 80.38 108 ALA A N 1
ATOM 877 C CA . ALA A 1 108 ? -6.291 6.277 12.445 1.00 80.38 108 ALA A CA 1
ATOM 878 C C . ALA A 1 108 ? -6.413 5.624 13.832 1.00 80.38 108 ALA A C 1
ATOM 880 O O . ALA A 1 108 ? -7.530 5.388 14.292 1.00 80.38 108 ALA A O 1
ATOM 881 N N . LEU A 1 109 ? -5.284 5.369 14.510 1.00 84.12 109 LEU A N 1
ATOM 882 C CA . LEU A 1 109 ? -5.264 4.798 15.864 1.00 84.12 109 LEU A CA 1
ATOM 883 C C . LEU A 1 109 ? -5.811 5.765 16.922 1.00 84.12 109 LEU A C 1
ATOM 885 O O . LEU A 1 109 ? -6.282 5.315 17.961 1.00 84.12 109 LEU A O 1
ATOM 889 N N . LEU A 1 110 ? -5.750 7.078 16.679 1.00 82.00 110 LEU A N 1
ATOM 890 C CA . LEU A 1 110 ? -6.309 8.075 17.598 1.00 82.00 110 LEU A CA 1
ATOM 891 C C . LEU A 1 110 ? -7.833 8.197 17.464 1.00 82.00 110 LEU A C 1
ATOM 893 O O . LEU A 1 110 ? -8.508 8.571 18.420 1.00 82.00 110 LEU A O 1
ATOM 897 N N . GLN A 1 111 ? -8.379 7.902 16.280 1.00 76.31 111 GLN A N 1
ATOM 898 C CA . GLN A 1 111 ? -9.807 8.066 15.980 1.00 76.31 111 GLN A CA 1
ATOM 899 C C . GLN A 1 111 ? -10.623 6.772 16.115 1.00 76.31 111 GLN A C 1
ATOM 901 O O . GLN A 1 111 ? -11.840 6.843 16.298 1.00 76.31 111 GLN A O 1
ATOM 906 N N . TYR A 1 112 ? -9.986 5.606 15.997 1.00 80.06 112 TYR A N 1
ATOM 907 C CA . TYR A 1 112 ? -10.639 4.297 15.970 1.00 80.06 112 TYR A CA 1
ATOM 908 C C . TYR A 1 112 ? -9.912 3.291 16.868 1.00 80.06 112 TYR A C 1
ATOM 910 O O . TYR A 1 112 ? -8.731 3.441 17.164 1.00 80.06 112 TYR A O 1
ATOM 918 N N . GLU A 1 113 ? -10.608 2.225 17.269 1.00 82.00 113 GLU A N 1
ATOM 919 C CA . GLU A 1 113 ? -10.017 1.148 18.066 1.00 82.00 113 GLU A CA 1
ATOM 920 C C . GLU A 1 113 ? -8.855 0.481 17.309 1.00 82.00 113 GLU A C 1
ATOM 922 O O . GLU A 1 113 ? -9.044 -0.114 16.241 1.00 82.00 113 GLU A O 1
ATOM 927 N N . ALA A 1 114 ? -7.648 0.571 17.881 1.00 83.06 114 ALA A N 1
ATOM 928 C CA . ALA A 1 114 ? -6.403 0.100 17.270 1.00 83.06 114 ALA A CA 1
ATOM 929 C C . ALA A 1 114 ? -6.473 -1.374 16.836 1.00 83.06 114 ALA A C 1
ATOM 931 O O . ALA A 1 114 ? -5.982 -1.733 15.765 1.00 83.06 114 ALA A O 1
ATOM 932 N N . VAL A 1 115 ? -7.137 -2.209 17.642 1.00 83.31 115 VAL A N 1
ATOM 933 C CA . VAL A 1 115 ? -7.243 -3.661 17.434 1.00 83.31 115 VAL A CA 1
ATOM 934 C C . VAL A 1 115 ? -7.983 -4.008 16.134 1.00 83.31 115 VAL A C 1
ATOM 936 O O . VAL A 1 115 ? -7.685 -5.013 15.498 1.00 83.31 115 VAL A O 1
ATOM 939 N N . PHE A 1 116 ? -8.898 -3.145 15.687 1.00 84.12 116 PHE A N 1
ATOM 940 C CA . PHE A 1 116 ? -9.654 -3.326 14.447 1.00 84.12 116 PHE A CA 1
ATOM 941 C C . PHE A 1 116 ? -9.069 -2.526 13.277 1.00 84.12 116 PHE A C 1
ATOM 943 O O . PHE A 1 116 ? -8.921 -3.047 12.170 1.00 84.12 116 PHE A O 1
ATOM 950 N N . ILE A 1 117 ? -8.724 -1.255 13.503 1.00 85.56 117 ILE A N 1
ATOM 951 C CA . ILE A 1 117 ? -8.368 -0.334 12.416 1.00 85.56 117 ILE A CA 1
ATOM 952 C C . ILE A 1 117 ? -7.012 -0.669 11.786 1.00 85.56 117 ILE A C 1
ATOM 954 O O . ILE A 1 117 ? -6.851 -0.561 10.571 1.00 85.56 117 ILE A O 1
ATOM 958 N N . VAL A 1 118 ? -6.046 -1.130 12.590 1.00 89.50 118 VAL A N 1
ATOM 959 C CA . VAL A 1 118 ? -4.704 -1.496 12.120 1.00 89.50 118 VAL A CA 1
ATOM 960 C C . VAL A 1 118 ? -4.752 -2.669 11.143 1.00 89.50 118 VAL A C 1
ATOM 962 O O . VAL A 1 118 ? -4.305 -2.487 10.008 1.00 89.50 118 VAL A O 1
ATOM 965 N N . PRO A 1 119 ? -5.295 -3.849 11.502 1.00 91.31 119 PRO A N 1
ATOM 966 C CA . PRO A 1 119 ? -5.322 -4.978 10.578 1.00 91.31 119 PRO A CA 1
ATOM 967 C C . PRO A 1 119 ? -6.197 -4.705 9.354 1.00 91.31 119 PRO A C 1
ATOM 969 O O . PRO A 1 119 ? -5.838 -5.107 8.251 1.00 91.31 119 PRO A O 1
ATOM 972 N N . MET A 1 120 ? -7.293 -3.958 9.507 1.00 90.44 120 MET A N 1
ATOM 973 C CA . MET A 1 120 ? -8.122 -3.547 8.377 1.00 90.44 120 MET A CA 1
ATOM 974 C C . MET A 1 120 ? -7.345 -2.679 7.377 1.00 90.44 120 MET A C 1
ATOM 976 O O . MET A 1 120 ? -7.386 -2.938 6.173 1.00 90.44 120 MET A O 1
ATOM 980 N N . HIS A 1 121 ? -6.603 -1.679 7.862 1.00 91.25 121 HIS A N 1
ATOM 981 C CA . HIS A 1 121 ? -5.750 -0.834 7.022 1.00 91.25 121 HIS A CA 1
ATOM 982 C C . HIS A 1 121 ? -4.671 -1.654 6.305 1.00 91.25 121 HIS A C 1
ATOM 984 O O . HIS A 1 121 ? -4.422 -1.425 5.123 1.00 91.25 121 HIS A O 1
ATOM 990 N N . GLN A 1 122 ? -4.080 -2.647 6.979 1.00 93.06 122 GLN A N 1
ATOM 991 C CA . GLN A 1 122 ? -3.085 -3.543 6.381 1.00 93.06 122 GLN A CA 1
ATOM 992 C C . GLN A 1 122 ? -3.671 -4.395 5.245 1.00 93.06 122 GLN A C 1
ATOM 994 O O . GLN A 1 122 ? -3.095 -4.442 4.160 1.00 93.06 122 GLN A O 1
ATOM 999 N N . VAL A 1 123 ? -4.836 -5.021 5.444 1.00 94.12 123 VAL A N 1
ATOM 1000 C CA . VAL A 1 123 ? -5.482 -5.854 4.408 1.00 94.12 123 VAL A CA 1
ATOM 1001 C C . VAL A 1 123 ? -5.851 -5.024 3.175 1.00 94.12 123 VAL A C 1
ATOM 1003 O O . VAL A 1 123 ? -5.606 -5.448 2.042 1.00 94.12 123 VAL A O 1
ATOM 1006 N N . MET A 1 124 ? -6.393 -3.817 3.378 1.00 91.75 124 MET A N 1
ATOM 1007 C CA . MET A 1 124 ? -6.721 -2.903 2.277 1.00 91.75 124 MET A CA 1
ATOM 1008 C C . MET A 1 124 ? -5.464 -2.454 1.530 1.00 91.75 124 MET A C 1
ATOM 1010 O O . MET A 1 124 ? -5.428 -2.505 0.301 1.00 91.75 124 MET A O 1
ATOM 1014 N N . TRP A 1 125 ? -4.409 -2.077 2.257 1.00 92.75 125 TRP A N 1
ATOM 1015 C CA . TRP A 1 125 ? -3.130 -1.695 1.663 1.00 92.75 125 TRP A CA 1
ATOM 1016 C C . TRP A 1 125 ? -2.499 -2.826 0.851 1.00 92.75 125 TRP A C 1
ATOM 1018 O O . TRP A 1 125 ? -2.057 -2.578 -0.271 1.00 92.75 125 TRP A O 1
ATOM 1028 N N . ILE A 1 126 ? -2.504 -4.063 1.353 1.00 93.94 126 ILE A N 1
ATOM 1029 C CA . ILE A 1 126 ? -1.994 -5.223 0.611 1.00 93.94 126 ILE A CA 1
ATOM 1030 C C . ILE A 1 126 ? -2.815 -5.441 -0.662 1.00 93.94 126 ILE A C 1
ATOM 1032 O O . ILE A 1 126 ? -2.242 -5.569 -1.740 1.00 93.94 126 ILE A O 1
ATOM 1036 N N . THR A 1 127 ? -4.145 -5.415 -0.565 1.00 92.69 127 THR A N 1
ATOM 1037 C CA . THR A 1 127 ? -5.036 -5.649 -1.712 1.00 92.69 127 THR A CA 1
ATOM 1038 C C . THR A 1 127 ? -4.811 -4.621 -2.819 1.00 92.69 127 THR A C 1
ATOM 1040 O O . THR A 1 127 ? -4.571 -4.990 -3.970 1.00 92.69 127 THR A O 1
ATOM 1043 N N . PHE A 1 128 ? -4.804 -3.329 -2.479 1.00 89.94 128 PHE A N 1
ATOM 1044 C CA . PHE A 1 128 ? -4.549 -2.276 -3.459 1.00 89.94 128 PHE A CA 1
ATOM 1045 C C . PHE A 1 128 ? -3.121 -2.321 -4.002 1.00 89.94 128 PHE A C 1
ATOM 1047 O O . PHE A 1 128 ? -2.927 -2.121 -5.198 1.00 89.94 128 PHE A O 1
ATOM 1054 N N . SER A 1 129 ? -2.126 -2.641 -3.172 1.00 90.69 129 SER A N 1
ATOM 1055 C CA . SER A 1 129 ? -0.729 -2.758 -3.613 1.00 90.69 129 SER A CA 1
ATOM 1056 C C . SER A 1 129 ? -0.515 -3.907 -4.587 1.00 90.69 129 SER A C 1
ATOM 1058 O O . SER A 1 129 ? 0.229 -3.761 -5.557 1.00 90.69 129 SER A O 1
ATOM 1060 N N . THR A 1 130 ? -1.196 -5.027 -4.363 1.00 91.56 130 THR A N 1
ATOM 1061 C CA . THR A 1 130 ? -1.183 -6.173 -5.268 1.00 91.56 130 THR A CA 1
ATOM 1062 C C . THR A 1 130 ? -1.831 -5.825 -6.607 1.00 91.56 130 THR A C 1
ATOM 1064 O O . THR A 1 130 ? -1.219 -6.047 -7.650 1.00 91.56 130 THR A O 1
ATOM 1067 N N . ILE A 1 131 ? -3.023 -5.219 -6.598 1.00 89.19 131 ILE A N 1
ATOM 1068 C CA . ILE A 1 131 ? -3.738 -4.843 -7.830 1.00 89.19 131 ILE A CA 1
ATOM 1069 C C . ILE A 1 131 ? -2.974 -3.753 -8.597 1.00 89.19 131 ILE A C 1
ATOM 1071 O O . ILE A 1 131 ? -2.705 -3.903 -9.787 1.00 89.19 131 ILE A O 1
ATOM 1075 N N . GLY A 1 132 ? -2.592 -2.668 -7.920 1.00 84.19 132 GLY A N 1
ATOM 1076 C CA . GLY A 1 132 ? -1.903 -1.531 -8.530 1.00 84.19 132 GLY A CA 1
ATOM 1077 C C . GLY A 1 132 ? -0.504 -1.881 -9.031 1.00 84.19 132 GLY A C 1
ATOM 1078 O O . GLY A 1 132 ? -0.113 -1.449 -10.112 1.00 84.19 132 GLY A O 1
ATOM 1079 N N . GLY A 1 133 ? 0.235 -2.708 -8.286 1.00 85.12 133 GLY A N 1
ATOM 1080 C CA . GLY A 1 133 ? 1.532 -3.218 -8.721 1.00 85.12 133 GLY A CA 1
ATOM 1081 C C . GLY A 1 133 ? 1.418 -4.118 -9.948 1.00 85.12 133 GLY A C 1
ATOM 1082 O O . GLY A 1 133 ? 2.129 -3.892 -10.923 1.00 85.12 133 GLY A O 1
ATOM 1083 N N . GLY A 1 134 ? 0.501 -5.088 -9.931 1.00 85.19 134 GLY A N 1
ATOM 1084 C CA . GLY A 1 134 ? 0.338 -6.010 -11.056 1.00 85.19 134 GLY A CA 1
ATOM 1085 C C . GLY A 1 134 ? -0.146 -5.320 -12.335 1.00 85.19 134 GLY A C 1
ATOM 1086 O O . GLY A 1 134 ? 0.329 -5.653 -13.419 1.00 85.19 134 GLY A O 1
ATOM 1087 N N . LEU A 1 135 ? -1.010 -4.299 -12.217 1.00 85.19 135 LEU A N 1
ATOM 1088 C CA . LEU A 1 135 ? -1.427 -3.470 -13.354 1.00 85.19 135 LEU A CA 1
ATOM 1089 C C . LEU A 1 135 ? -0.251 -2.653 -13.916 1.00 85.19 135 LEU A C 1
ATOM 1091 O O . LEU A 1 135 ? -0.073 -2.584 -15.127 1.00 85.19 135 LEU A O 1
ATOM 1095 N N . TYR A 1 136 ? 0.566 -2.053 -13.044 1.00 83.38 136 TYR A N 1
ATOM 1096 C CA . TYR A 1 136 ? 1.688 -1.202 -13.451 1.00 83.38 136 TYR A CA 1
ATOM 1097 C C . TYR A 1 136 ? 2.801 -1.975 -14.170 1.00 83.38 136 TYR A C 1
ATOM 1099 O O . TYR A 1 136 ? 3.350 -1.488 -15.155 1.00 83.38 136 TYR A O 1
ATOM 1107 N N . PHE A 1 137 ? 3.136 -3.175 -13.692 1.00 83.94 137 PHE A N 1
ATOM 1108 C CA . PHE A 1 137 ? 4.175 -4.017 -14.293 1.00 83.94 137 PHE A CA 1
ATOM 1109 C C . PHE A 1 137 ? 3.642 -4.958 -15.384 1.00 83.94 137 PHE A C 1
ATOM 1111 O O . PHE A 1 137 ? 4.409 -5.769 -15.899 1.00 83.94 137 PHE A O 1
ATOM 1118 N N . GLN A 1 138 ? 2.348 -4.862 -15.725 1.00 83.06 138 GLN A N 1
ATOM 1119 C CA . GLN A 1 138 ? 1.659 -5.762 -16.660 1.00 83.06 138 GLN A CA 1
ATOM 1120 C C . GLN A 1 138 ? 1.883 -7.251 -16.331 1.00 83.06 138 GLN A C 1
ATOM 1122 O O . GLN A 1 138 ? 1.863 -8.113 -17.208 1.00 83.06 138 GLN A O 1
ATOM 1127 N N . GLU A 1 139 ? 2.060 -7.580 -15.046 1.00 79.50 139 GLU A N 1
ATOM 1128 C CA . GLU A 1 139 ? 2.314 -8.956 -14.588 1.00 79.50 139 GLU A CA 1
ATOM 1129 C C . GLU A 1 139 ? 1.128 -9.881 -14.905 1.00 79.50 139 GLU A C 1
ATOM 1131 O O . GLU A 1 139 ? 1.296 -11.090 -15.037 1.00 79.50 139 GLU A O 1
ATOM 1136 N N . PHE A 1 140 ? -0.064 -9.305 -15.083 1.00 79.88 140 PHE A N 1
ATOM 1137 C CA . PHE A 1 140 ? -1.300 -10.016 -15.391 1.00 79.88 140 PHE A CA 1
ATOM 1138 C C . PHE A 1 140 ? -1.437 -10.462 -16.854 1.00 79.88 140 PHE A C 1
ATOM 1140 O O . PHE A 1 140 ? -2.217 -11.375 -17.114 1.00 79.88 140 PHE A O 1
ATOM 1147 N N . GLU A 1 141 ? -0.696 -9.875 -17.802 1.00 81.44 141 GLU A N 1
ATOM 1148 C CA . GLU A 1 141 ? -0.817 -10.222 -19.232 1.00 81.44 141 GLU A CA 1
ATOM 1149 C C . GLU A 1 141 ? -0.211 -11.593 -19.560 1.00 81.44 141 GLU A C 1
ATOM 1151 O O . GLU A 1 141 ? -0.738 -12.318 -20.398 1.00 81.44 141 GLU A O 1
ATOM 1156 N N . ASN A 1 142 ? 0.857 -11.981 -18.857 1.00 81.31 142 ASN A N 1
ATOM 1157 C CA . ASN A 1 142 ? 1.533 -13.273 -19.032 1.00 81.31 142 ASN A CA 1
ATOM 1158 C C . ASN A 1 142 ? 1.289 -14.234 -17.857 1.00 81.31 142 ASN A C 1
ATOM 1160 O O . ASN A 1 142 ? 1.991 -15.237 -17.708 1.00 81.31 142 ASN A O 1
ATOM 1164 N N . ALA A 1 143 ? 0.323 -13.921 -16.990 1.00 82.19 143 ALA A N 1
ATOM 1165 C CA . ALA A 1 143 ? 0.074 -14.700 -15.788 1.00 82.19 143 ALA A CA 1
ATOM 1166 C C . ALA A 1 143 ? -0.573 -16.052 -16.122 1.00 82.19 143 ALA A C 1
ATOM 1168 O O . ALA A 1 143 ? -1.654 -16.142 -16.705 1.00 82.19 143 ALA A O 1
ATOM 1169 N N . THR A 1 144 ? 0.083 -17.124 -15.688 1.00 89.06 144 THR A N 1
ATOM 1170 C CA . THR A 1 144 ? -0.441 -18.491 -15.770 1.00 89.06 144 THR A CA 1
ATOM 1171 C C . THR A 1 144 ? -1.634 -18.687 -14.831 1.00 89.06 144 THR A C 1
ATOM 1173 O O . THR A 1 144 ? -1.747 -18.032 -13.792 1.00 89.06 144 THR A O 1
ATOM 1176 N N . ALA A 1 145 ? -2.510 -19.650 -15.140 1.00 88.69 145 ALA A N 1
ATOM 1177 C CA . ALA A 1 145 ? -3.671 -19.969 -14.299 1.00 88.69 145 ALA A CA 1
ATOM 1178 C C . ALA A 1 145 ? -3.288 -20.286 -12.837 1.00 88.69 145 ALA A C 1
ATOM 1180 O O . ALA A 1 145 ? -4.016 -19.938 -11.909 1.00 88.69 145 ALA A O 1
ATOM 1181 N N . PHE A 1 146 ? -2.115 -20.890 -12.619 1.00 90.19 146 PHE A N 1
ATOM 1182 C CA . PHE A 1 146 ? -1.606 -21.189 -11.281 1.00 90.19 146 PHE A CA 1
ATOM 1183 C C . PHE A 1 146 ? -1.212 -19.927 -10.492 1.00 90.19 146 PHE A C 1
ATOM 1185 O O . PHE A 1 146 ? -1.467 -19.854 -9.292 1.00 90.19 146 PHE A O 1
ATOM 1192 N N . GLN A 1 147 ? -0.640 -18.914 -11.154 1.00 89.25 147 GLN A N 1
ATOM 1193 C CA . GLN A 1 147 ? -0.313 -17.627 -10.526 1.00 89.25 147 GLN A CA 1
ATOM 1194 C C . GLN A 1 147 ? -1.574 -16.853 -10.133 1.00 89.25 147 GLN A C 1
ATOM 1196 O O . GLN A 1 147 ? -1.623 -16.264 -9.058 1.00 89.25 147 GLN A O 1
ATOM 1201 N N . TRP A 1 148 ? -2.621 -16.903 -10.958 1.00 89.44 148 TRP A N 1
ATOM 1202 C CA . TRP A 1 148 ? -3.922 -16.341 -10.595 1.00 89.44 148 TRP A CA 1
ATOM 1203 C C . TRP A 1 148 ? -4.539 -17.057 -9.395 1.00 89.44 148 TRP A C 1
ATOM 1205 O O . TRP A 1 148 ? -5.022 -16.406 -8.469 1.00 89.44 148 TRP A O 1
ATOM 1215 N N . LEU A 1 149 ? -4.487 -18.392 -9.369 1.00 93.56 149 LEU A N 1
ATOM 1216 C CA . LEU A 1 149 ? -5.014 -19.168 -8.249 1.00 93.56 149 LEU A CA 1
ATOM 1217 C C . LEU A 1 149 ? -4.282 -18.846 -6.940 1.00 93.56 149 LEU A C 1
ATOM 1219 O O . LEU A 1 149 ? -4.933 -18.634 -5.919 1.00 93.56 149 LEU A O 1
ATOM 1223 N N . SER A 1 150 ? -2.947 -18.772 -6.957 1.00 92.62 150 SER A N 1
ATOM 1224 C CA . SER A 1 150 ? -2.163 -18.427 -5.766 1.00 92.62 150 SER A CA 1
ATOM 1225 C C . SER A 1 150 ? -2.396 -16.982 -5.315 1.00 92.62 150 SER A C 1
ATOM 1227 O O . SER A 1 150 ? -2.460 -16.728 -4.111 1.00 92.62 150 SER A O 1
ATOM 1229 N N . LEU A 1 151 ? -2.617 -16.057 -6.254 1.00 91.62 151 LEU A N 1
ATOM 1230 C CA . LEU A 1 151 ? -2.980 -14.670 -5.974 1.00 91.62 151 LEU A CA 1
ATOM 1231 C C . LEU A 1 151 ? -4.325 -14.568 -5.246 1.00 91.62 151 LEU A C 1
ATOM 1233 O O . LEU A 1 151 ? -4.411 -13.953 -4.182 1.00 91.62 151 LEU A O 1
ATOM 1237 N N . PHE A 1 152 ? -5.371 -15.194 -5.793 1.00 93.19 152 PHE A N 1
ATOM 1238 C CA . PHE A 1 152 ? -6.697 -15.192 -5.174 1.00 93.19 152 PHE A CA 1
ATOM 1239 C C . PHE A 1 152 ? -6.704 -15.946 -3.846 1.00 93.19 152 PHE A C 1
ATOM 1241 O O . PHE A 1 152 ? -7.322 -15.479 -2.892 1.00 93.19 152 PHE A O 1
ATOM 1248 N N . CYS A 1 153 ? -5.977 -17.061 -3.750 1.00 95.44 153 CYS A N 1
ATOM 1249 C CA . CYS 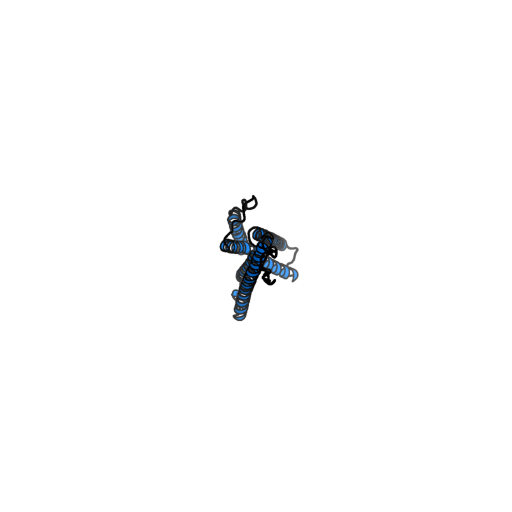A 1 153 ? -5.797 -17.796 -2.501 1.00 95.44 153 CYS A CA 1
ATOM 1250 C C . CYS A 1 153 ? -5.138 -16.915 -1.426 1.00 95.44 153 CYS A C 1
ATOM 1252 O O . CYS A 1 153 ? -5.648 -16.813 -0.312 1.00 95.44 153 CYS A O 1
ATOM 1254 N N . GLY A 1 154 ? -4.059 -16.204 -1.769 1.00 93.94 154 GLY A N 1
ATOM 1255 C CA . GLY A 1 154 ? -3.383 -15.282 -0.856 1.00 93.94 154 GLY A CA 1
ATOM 1256 C C . GLY A 1 154 ? -4.270 -14.117 -0.410 1.00 93.94 154 GLY A C 1
ATOM 1257 O O . GLY A 1 154 ? -4.317 -13.802 0.779 1.00 93.94 154 GLY A O 1
ATOM 1258 N N . LEU A 1 155 ? -5.024 -13.507 -1.333 1.00 94.31 155 LEU A N 1
ATOM 1259 C CA . LEU A 1 155 ? -5.992 -12.459 -0.992 1.00 94.31 155 LEU A CA 1
ATOM 1260 C C . LEU A 1 155 ? -7.094 -12.997 -0.074 1.00 94.31 155 LEU A C 1
ATOM 1262 O O . LEU A 1 155 ? -7.404 -12.368 0.935 1.00 94.31 155 LEU A O 1
ATOM 1266 N N . PHE A 1 156 ? -7.638 -14.178 -0.368 1.00 95.56 156 PHE A N 1
ATOM 1267 C CA . PHE A 1 156 ? -8.655 -14.815 0.464 1.00 95.56 156 PHE A CA 1
ATOM 1268 C C . PHE A 1 156 ? -8.146 -15.083 1.884 1.00 95.56 156 PHE A C 1
ATOM 1270 O O . PHE A 1 156 ? -8.825 -14.741 2.851 1.00 95.56 156 PHE A O 1
ATOM 1277 N N . LEU A 1 157 ? -6.931 -15.621 2.023 1.00 95.06 157 LEU A N 1
ATOM 1278 C CA . LEU A 1 157 ? -6.297 -15.846 3.324 1.00 95.06 157 LEU A CA 1
ATOM 1279 C C . LEU A 1 157 ? -6.087 -14.544 4.106 1.00 95.06 157 LEU A C 1
ATOM 1281 O O . LEU A 1 157 ? -6.264 -14.530 5.322 1.00 95.06 157 LEU A O 1
ATOM 1285 N N . ASN A 1 158 ? -5.768 -13.444 3.424 1.00 94.81 158 ASN A N 1
ATOM 1286 C 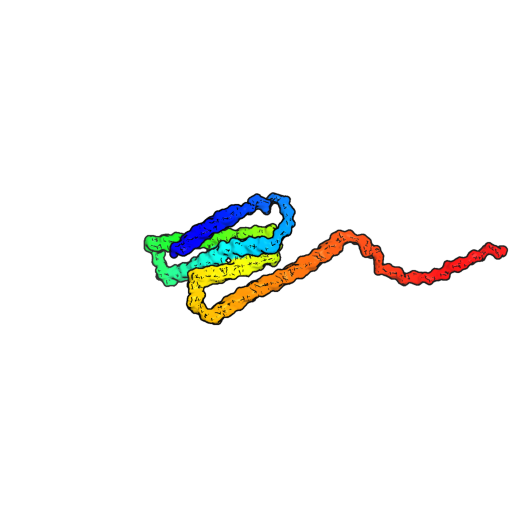CA . ASN A 1 158 ? -5.611 -12.133 4.051 1.00 94.81 158 ASN A CA 1
ATOM 1287 C C . ASN A 1 158 ? -6.932 -11.643 4.675 1.00 94.81 158 ASN A C 1
ATOM 1289 O O . ASN A 1 158 ? -6.983 -11.275 5.851 1.00 94.81 158 ASN A O 1
ATOM 1293 N N . TYR A 1 159 ? -8.035 -11.737 3.926 1.00 94.06 159 TYR A N 1
ATOM 1294 C CA . TYR A 1 159 ? -9.363 -11.422 4.456 1.00 94.06 159 TYR A CA 1
ATOM 1295 C C . TYR A 1 159 ? -9.801 -12.399 5.552 1.00 94.06 159 TYR A C 1
ATOM 1297 O O . TYR A 1 159 ? -10.358 -11.969 6.560 1.00 94.06 159 TYR A O 1
ATOM 1305 N N . PHE A 1 160 ? -9.526 -13.696 5.402 1.00 94.50 160 PHE A N 1
ATOM 1306 C CA . PHE A 1 160 ? -9.830 -14.698 6.424 1.00 94.50 160 PHE A CA 1
ATOM 1307 C C . PHE A 1 160 ? -9.111 -14.401 7.749 1.00 94.50 160 PHE A C 1
ATOM 1309 O O . PHE A 1 160 ? -9.747 -14.398 8.804 1.00 94.50 160 PHE A O 1
ATOM 1316 N N . GLY A 1 161 ? -7.820 -14.062 7.695 1.00 92.56 161 GLY A N 1
ATOM 1317 C CA . GLY A 1 161 ? -7.045 -13.647 8.865 1.00 92.56 161 GLY A CA 1
ATOM 1318 C C . GLY A 1 161 ? -7.622 -12.400 9.538 1.00 92.56 161 GLY A C 1
ATOM 1319 O O . GLY A 1 161 ? -7.728 -12.353 10.763 1.00 92.56 161 GLY A O 1
ATOM 1320 N N . LEU A 1 162 ? -8.089 -11.422 8.752 1.00 92.19 162 LEU A N 1
ATOM 1321 C CA . LEU A 1 162 ? -8.799 -10.257 9.283 1.00 92.19 162 LEU A CA 1
ATOM 1322 C C . LEU A 1 162 ? -10.090 -10.661 10.007 1.00 92.19 162 LEU A C 1
ATOM 1324 O O . LEU A 1 162 ? -10.331 -10.199 11.119 1.00 92.19 162 LEU A O 1
ATOM 1328 N N . PHE A 1 163 ? -10.914 -11.532 9.418 1.00 90.75 163 PHE A N 1
ATOM 1329 C CA . PHE A 1 163 ? -12.146 -12.001 10.062 1.00 90.75 163 PHE A CA 1
ATOM 1330 C C . PHE A 1 163 ? -11.878 -12.703 11.393 1.00 90.75 163 PHE A C 1
ATOM 1332 O O . PHE A 1 163 ? -12.592 -12.444 12.364 1.00 90.75 163 PHE A O 1
ATOM 1339 N N . GLN A 1 164 ? -10.844 -13.544 11.453 1.00 92.31 164 GLN A N 1
ATOM 1340 C CA . GLN A 1 164 ? -10.449 -14.226 12.681 1.00 92.31 164 GLN A CA 1
ATOM 1341 C C . GLN A 1 164 ? -9.984 -13.230 13.747 1.00 92.31 164 GLN A C 1
ATOM 1343 O O . GLN A 1 164 ? -10.488 -13.252 14.869 1.00 92.31 164 GLN A O 1
ATOM 1348 N N . LEU A 1 165 ? -9.113 -12.290 13.376 1.00 89.50 165 LEU A N 1
ATOM 1349 C CA . LEU A 1 165 ? -8.605 -11.279 14.299 1.00 89.50 165 LEU A CA 1
ATOM 1350 C C . LEU A 1 165 ? -9.732 -10.393 14.848 1.00 89.50 165 LEU A C 1
ATOM 1352 O O . LEU A 1 165 ? -9.791 -10.125 16.048 1.00 89.50 165 LEU A O 1
ATOM 1356 N N . MET A 1 166 ? -10.684 -9.998 13.999 1.00 86.00 166 MET A N 1
ATOM 1357 C CA . MET A 1 166 ? -11.862 -9.239 14.429 1.00 86.00 166 MET A CA 1
ATOM 1358 C C . MET A 1 166 ? -12.785 -10.054 15.344 1.00 86.00 166 MET A C 1
ATOM 1360 O O . MET A 1 166 ? -13.395 -9.502 16.260 1.00 86.00 166 MET A O 1
ATOM 1364 N N . ALA A 1 167 ? -12.920 -11.362 15.112 1.00 86.94 167 ALA A N 1
ATOM 1365 C CA . ALA A 1 167 ? -13.716 -12.236 15.967 1.00 86.94 167 ALA A CA 1
ATOM 1366 C C . ALA A 1 167 ? -13.101 -12.379 17.366 1.00 86.94 167 ALA A C 1
ATOM 1368 O O . ALA A 1 167 ? -13.832 -12.292 18.354 1.00 86.94 167 ALA A O 1
ATOM 1369 N N . ASP A 1 168 ? -11.782 -12.541 17.452 1.00 87.50 168 ASP A N 1
ATOM 1370 C CA . ASP A 1 168 ? -11.075 -12.684 18.726 1.00 87.50 168 ASP A CA 1
ATOM 1371 C C . ASP A 1 168 ? -11.051 -11.373 19.518 1.00 87.50 168 ASP A C 1
ATOM 1373 O O . ASP A 1 168 ? -11.307 -11.371 20.724 1.00 87.50 168 ASP A O 1
ATOM 1377 N N . SER A 1 169 ? -10.882 -10.242 18.829 1.00 83.62 169 SER A N 1
ATOM 1378 C CA . SER A 1 169 ? -10.920 -8.907 19.442 1.00 83.62 169 SER A CA 1
ATOM 1379 C C . SER A 1 169 ? -12.254 -8.636 20.146 1.00 83.62 169 SER A C 1
ATOM 1381 O O . SER A 1 169 ? -12.275 -8.195 21.291 1.00 83.62 169 SER A O 1
ATOM 1383 N N . ARG A 1 170 ? -13.386 -9.003 19.523 1.00 79.69 170 ARG A N 1
ATOM 1384 C CA . ARG A 1 170 ? -14.721 -8.839 20.135 1.00 79.69 170 ARG A CA 1
ATOM 1385 C C . ARG A 1 170 ? -14.904 -9.647 21.423 1.00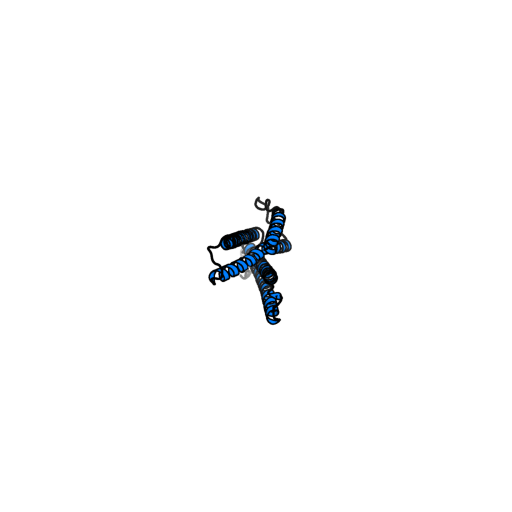 79.69 170 ARG A C 1
ATOM 1387 O O . ARG A 1 170 ? -15.582 -9.190 22.346 1.00 79.69 170 ARG A O 1
ATOM 1394 N N . LYS A 1 171 ? -14.315 -10.845 21.494 1.00 83.25 171 LYS A N 1
ATOM 1395 C CA . LYS A 1 171 ? -14.380 -11.706 22.688 1.00 83.25 171 LYS A CA 1
ATOM 1396 C C . LYS A 1 171 ? -13.538 -11.142 23.833 1.00 83.25 171 LYS A C 1
ATOM 1398 O O . LYS A 1 171 ? -13.978 -11.178 24.984 1.00 83.25 171 LYS A O 1
ATOM 1403 N N . ALA A 1 172 ? -12.356 -10.611 23.515 1.00 79.19 172 ALA A N 1
ATOM 1404 C CA . ALA A 1 172 ? -11.462 -10.002 24.493 1.00 79.19 172 ALA A CA 1
ATOM 1405 C C . ALA A 1 172 ? -12.107 -8.766 25.141 1.00 79.19 172 ALA A C 1
ATOM 1407 O O . ALA A 1 172 ? -12.205 -8.715 26.367 1.00 79.19 172 ALA A O 1
ATOM 1408 N N . THR A 1 173 ? -12.642 -7.840 24.336 1.00 81.25 173 THR A N 1
ATOM 1409 C CA . THR A 1 173 ? -13.310 -6.622 24.831 1.00 81.25 173 THR A CA 1
ATOM 1410 C C . THR A 1 173 ? -14.491 -6.952 25.749 1.00 81.25 173 THR A C 1
ATOM 1412 O O . THR A 1 173 ? -14.575 -6.426 26.854 1.00 81.25 173 THR A O 1
ATOM 1415 N N . SER A 1 174 ? -15.325 -7.934 25.380 1.00 79.75 174 SER A N 1
ATOM 1416 C CA . SER A 1 174 ? -16.477 -8.349 26.203 1.00 79.75 174 SER A CA 1
ATOM 1417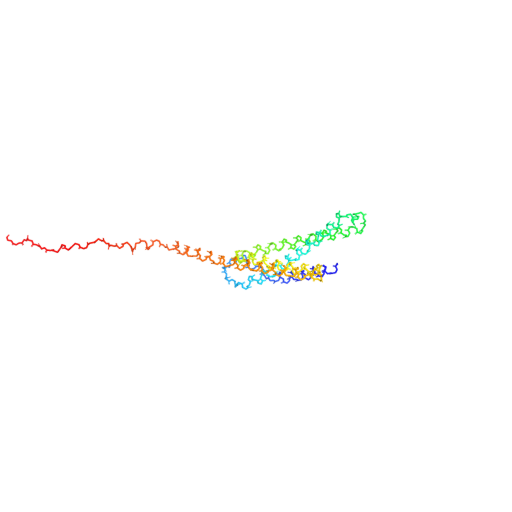 C C . SER A 1 174 ? -16.077 -8.876 27.589 1.00 79.75 174 SER A C 1
ATOM 1419 O O . SER A 1 174 ? -16.775 -8.648 28.572 1.00 79.75 174 SER A O 1
ATOM 1421 N N . SER A 1 175 ? -14.953 -9.593 27.685 1.00 79.00 175 SER A N 1
ATOM 1422 C CA . SER A 1 175 ? -14.464 -10.128 28.965 1.00 79.00 175 SER A CA 1
ATOM 1423 C C . SER A 1 175 ? -13.946 -9.019 29.880 1.00 79.00 175 SER A C 1
ATOM 1425 O O . SER A 1 175 ? -14.181 -9.055 31.087 1.00 79.00 175 SER A O 1
ATOM 1427 N N . VAL A 1 176 ? -13.272 -8.021 29.302 1.00 79.19 176 VAL A N 1
ATOM 1428 C CA . VAL A 1 176 ? -12.765 -6.853 30.033 1.00 79.19 176 VAL A CA 1
ATOM 1429 C C . VAL A 1 176 ? -13.920 -6.014 30.576 1.00 79.19 176 VAL A C 1
ATOM 1431 O O . VAL A 1 176 ? -13.900 -5.672 31.755 1.00 79.19 176 VAL A O 1
ATOM 1434 N N . ASP A 1 177 ? -14.960 -5.769 29.776 1.00 79.06 177 ASP A N 1
ATOM 1435 C CA . ASP A 1 177 ? -16.135 -4.998 30.204 1.00 79.06 177 ASP A CA 1
ATOM 1436 C C . ASP A 1 177 ? -16.874 -5.671 31.373 1.00 79.06 177 ASP A C 1
ATOM 1438 O O . ASP A 1 177 ? -17.280 -5.009 32.331 1.00 79.06 177 ASP A O 1
ATOM 1442 N N . VAL A 1 178 ? -16.998 -7.004 31.345 1.00 77.00 178 VAL A N 1
ATOM 1443 C CA . VAL A 1 178 ? -17.591 -7.787 32.443 1.00 77.00 178 VAL A CA 1
ATOM 1444 C C . VAL A 1 178 ? -16.742 -7.700 33.715 1.00 77.00 178 VAL A C 1
ATOM 1446 O O . VAL A 1 178 ? -17.290 -7.575 34.810 1.00 77.00 178 VAL A O 1
ATOM 1449 N N . ILE A 1 179 ? -15.412 -7.748 33.598 1.00 78.38 179 ILE A N 1
ATOM 1450 C CA . ILE A 1 179 ? -14.503 -7.616 34.745 1.00 78.38 179 ILE A CA 1
ATOM 1451 C C . ILE A 1 179 ? -14.570 -6.198 35.324 1.00 78.38 179 ILE A C 1
ATOM 1453 O O . ILE A 1 179 ? -14.703 -6.053 36.538 1.00 78.38 179 ILE A O 1
ATOM 1457 N N . GLN A 1 180 ? -14.540 -5.164 34.480 1.00 77.25 180 GLN A N 1
ATOM 1458 C CA . GLN A 1 180 ? -14.591 -3.767 34.908 1.00 77.25 180 GLN A CA 1
ATOM 1459 C C . GLN A 1 180 ? -15.912 -3.453 35.623 1.00 77.25 180 GLN A C 1
ATOM 1461 O O . GLN A 1 180 ? -15.901 -2.942 36.740 1.00 77.25 180 GLN A O 1
ATOM 1466 N N . HIS A 1 181 ? -17.045 -3.883 35.059 1.00 74.50 181 HIS A N 1
ATOM 1467 C CA . HIS A 1 181 ? -18.351 -3.747 35.706 1.00 74.50 181 HIS A CA 1
ATOM 1468 C C . HIS A 1 181 ? -18.414 -4.454 37.075 1.00 74.50 181 HIS A C 1
ATOM 1470 O O . HIS A 1 181 ? -19.062 -3.971 38.002 1.00 74.50 181 HIS A O 1
ATOM 1476 N N . ASN A 1 182 ? -17.730 -5.592 37.232 1.00 69.75 182 ASN A N 1
ATOM 1477 C CA . ASN A 1 182 ? -17.666 -6.302 38.510 1.00 69.75 182 ASN A CA 1
ATOM 1478 C C . ASN A 1 182 ? -16.744 -5.624 39.541 1.00 69.75 182 ASN A C 1
ATOM 1480 O O . ASN A 1 182 ? -16.957 -5.821 40.736 1.00 69.75 182 ASN A O 1
ATOM 1484 N N . MET A 1 183 ? -15.752 -4.835 39.108 1.00 68.06 183 MET A N 1
ATOM 1485 C CA . MET A 1 183 ? -14.869 -4.060 39.993 1.00 68.06 183 MET A CA 1
ATOM 1486 C C . MET A 1 183 ? -15.466 -2.708 40.410 1.00 68.06 183 MET A C 1
ATOM 1488 O O . MET A 1 183 ? -15.198 -2.254 41.519 1.00 68.06 183 MET A O 1
ATOM 1492 N N . ASP A 1 184 ? -16.306 -2.096 39.571 1.00 69.12 184 ASP A N 1
ATOM 1493 C CA . ASP A 1 184 ? -16.983 -0.823 39.874 1.00 69.12 184 ASP A CA 1
ATOM 1494 C C . ASP A 1 184 ? -18.207 -0.983 40.798 1.00 69.12 184 ASP A C 1
ATOM 1496 O O . ASP A 1 184 ? -18.775 -0.001 41.284 1.00 69.12 184 ASP A O 1
ATOM 1500 N N . LEU A 1 185 ? -18.612 -2.222 41.094 1.00 64.38 185 LEU A N 1
ATOM 1501 C CA . LEU A 1 185 ? -19.585 -2.499 42.144 1.00 64.38 185 LEU A CA 1
ATOM 1502 C C . LEU A 1 185 ? -18.938 -2.229 43.515 1.00 64.38 185 LEU A C 1
ATOM 1504 O O . LEU A 1 185 ? -18.006 -2.945 43.893 1.00 64.38 185 LEU A O 1
ATOM 1508 N N . PRO A 1 186 ? -19.442 -1.268 44.323 1.00 56.09 186 PRO A N 1
ATOM 1509 C CA . PRO A 1 186 ? -19.029 -1.186 45.714 1.00 56.09 186 PRO A CA 1
ATOM 1510 C C . PRO A 1 186 ? -19.309 -2.540 46.372 1.00 56.09 186 PRO A C 1
ATOM 1512 O O . PRO A 1 186 ? -20.304 -3.202 46.072 1.00 56.09 186 PRO A O 1
ATOM 1515 N N . LEU A 1 187 ? -18.418 -2.951 47.271 1.00 58.81 187 LEU A N 1
ATOM 1516 C CA . LEU A 1 187 ? -18.441 -4.192 48.053 1.00 58.81 187 LEU A CA 1
ATOM 1517 C C . LEU A 1 187 ? -19.668 -4.283 49.002 1.00 58.81 187 LEU A C 1
ATOM 1519 O O . LEU A 1 187 ? -19.550 -4.684 50.154 1.00 58.81 187 LEU A O 1
ATOM 1523 N N . THR A 1 188 ? -20.877 -3.924 48.572 1.00 52.53 188 THR A N 1
ATOM 1524 C CA . THR A 1 188 ? -22.112 -3.983 49.365 1.00 52.53 188 THR A CA 1
ATOM 1525 C C . THR A 1 188 ? -22.846 -5.319 49.268 1.00 52.53 188 THR A C 1
ATOM 1527 O O . THR A 1 188 ? -23.841 -5.500 49.964 1.00 52.53 188 THR A O 1
ATOM 1530 N N . LYS A 1 189 ? -22.369 -6.300 48.483 1.00 47.91 189 LYS A N 1
ATOM 1531 C CA . LYS A 1 189 ? -23.063 -7.598 48.322 1.00 47.91 189 LYS A CA 1
ATOM 1532 C C . LYS A 1 189 ? -22.358 -8.846 48.857 1.00 47.91 189 LYS A C 1
ATOM 1534 O O . LYS A 1 189 ? -22.869 -9.941 48.641 1.00 47.91 189 LYS A O 1
ATOM 1539 N N . HIS A 1 190 ? -21.277 -8.720 49.634 1.00 44.25 190 HIS A N 1
ATOM 1540 C CA . HIS A 1 190 ? -20.682 -9.891 50.307 1.00 44.25 190 HIS A CA 1
ATOM 1541 C C . HIS A 1 190 ? -21.279 -10.229 51.692 1.00 44.25 190 HIS A C 1
ATOM 1543 O O . HIS A 1 190 ? -20.859 -11.191 52.334 1.00 44.25 190 HIS A O 1
ATOM 1549 N N . LYS A 1 191 ? -22.330 -9.525 52.136 1.00 47.28 191 LYS A N 1
ATOM 1550 C CA . LYS A 1 191 ? -23.241 -9.999 53.193 1.00 47.28 191 LYS A CA 1
ATOM 1551 C C . LYS A 1 191 ? -24.609 -10.262 52.575 1.00 47.28 191 LYS A C 1
ATOM 1553 O O . LYS A 1 191 ? -25.356 -9.309 52.455 1.00 47.28 191 LYS A O 1
ATOM 1558 N N . PHE A 1 192 ? -24.914 -11.501 52.172 1.00 43.19 192 PHE A N 1
ATOM 1559 C CA . PHE A 1 192 ? -26.211 -12.181 52.414 1.00 43.19 192 PHE A CA 1
ATOM 1560 C C . PHE A 1 192 ? -26.351 -13.506 51.627 1.00 43.19 192 PHE A C 1
ATOM 1562 O O . PHE A 1 192 ? -27.335 -13.721 50.923 1.00 43.19 192 PHE A O 1
ATOM 1569 N N . LYS A 1 193 ? -25.385 -14.432 51.698 1.00 39.28 193 LYS A N 1
ATOM 1570 C CA . LYS A 1 193 ? -25.685 -15.836 51.339 1.00 39.28 193 LYS A CA 1
ATOM 1571 C C . LYS A 1 193 ? -24.757 -16.878 51.960 1.00 39.28 193 LYS A C 1
ATOM 1573 O O . LYS A 1 193 ? -24.524 -17.916 51.355 1.00 39.28 193 LYS A O 1
ATOM 1578 N N . SER A 1 194 ? -24.285 -16.654 53.187 1.00 37.88 194 SER A N 1
ATOM 1579 C CA . SER A 1 194 ? -23.957 -17.795 54.048 1.00 37.88 194 SER A CA 1
ATOM 1580 C C . SER A 1 194 ? -25.211 -18.106 54.851 1.00 37.88 194 SER A C 1
ATOM 1582 O O . SER A 1 194 ? -25.534 -17.428 55.824 1.00 37.88 194 SER A O 1
ATOM 1584 N N . LYS A 1 195 ? -25.997 -19.043 54.314 1.00 39.59 195 LYS A N 1
ATOM 1585 C CA . LYS A 1 195 ? -27.188 -19.609 54.942 1.00 39.59 195 LYS A CA 1
ATOM 1586 C C . LYS A 1 195 ? -26.848 -20.026 56.372 1.00 39.59 195 LYS A C 1
ATOM 1588 O O . LYS A 1 195 ? -26.062 -20.940 56.594 1.00 39.59 195 LYS A O 1
ATOM 1593 N N . SER A 1 196 ? -27.515 -19.365 57.305 1.00 44.09 196 SER A N 1
ATOM 1594 C CA . SER A 1 196 ? -27.876 -19.866 58.621 1.00 44.09 196 SER A CA 1
ATOM 1595 C C . SER A 1 196 ? -28.366 -21.321 58.535 1.00 44.09 196 SER A C 1
ATOM 1597 O O . SER A 1 196 ? -29.512 -21.574 58.174 1.00 44.09 196 SER A O 1
ATOM 1599 N N . ASN A 1 197 ? -27.488 -22.267 58.866 1.00 38.84 197 ASN A N 1
ATOM 1600 C CA . ASN A 1 197 ? -27.825 -23.633 59.268 1.00 38.84 197 ASN A CA 1
ATOM 1601 C C . ASN A 1 197 ? -27.323 -23.851 60.703 1.00 38.84 197 ASN A C 1
ATOM 1603 O O . ASN A 1 197 ? -26.487 -24.710 60.962 1.00 38.84 197 ASN A O 1
ATOM 1607 N N . LEU A 1 198 ? -27.820 -23.045 61.644 1.00 46.66 198 LEU A N 1
ATOM 1608 C CA . LEU A 1 198 ? -27.768 -23.380 63.065 1.00 46.66 198 LEU A CA 1
ATOM 1609 C C . LEU A 1 198 ? -29.200 -23.435 63.610 1.00 46.66 198 LEU A C 1
ATOM 1611 O O . LEU A 1 198 ? -29.810 -22.419 63.920 1.00 46.66 198 LEU A O 1
ATOM 1615 N N . ASN A 1 199 ? -29.713 -24.666 63.593 1.00 36.97 199 ASN A N 1
ATOM 1616 C CA . ASN A 1 199 ? -30.590 -25.327 64.561 1.00 36.97 199 ASN A CA 1
ATOM 1617 C C . ASN A 1 199 ? -31.546 -24.454 65.415 1.00 36.97 199 ASN A C 1
ATOM 1619 O O . ASN A 1 199 ? -31.080 -23.748 66.311 1.00 36.97 199 ASN A O 1
ATOM 1623 N N . PRO A 1 200 ? -32.878 -24.576 65.255 1.00 39.16 200 PRO A N 1
ATOM 1624 C CA . PRO A 1 200 ? -33.822 -24.076 66.244 1.00 39.16 200 PRO A CA 1
ATOM 1625 C C . PRO A 1 200 ? -33.929 -25.068 67.417 1.00 39.16 200 PRO A C 1
ATOM 1627 O O . PRO A 1 200 ? -34.560 -26.115 67.300 1.00 39.16 200 PRO A O 1
ATOM 1630 N N . ASN A 1 201 ? -33.338 -24.730 68.567 1.00 38.09 201 ASN A N 1
ATOM 1631 C CA . ASN A 1 201 ? -33.646 -25.381 69.845 1.00 38.09 201 ASN A CA 1
ATOM 1632 C C . ASN A 1 201 ? -34.863 -24.676 70.489 1.00 38.09 201 ASN A C 1
ATOM 1634 O O . ASN A 1 201 ? -34.759 -23.484 70.796 1.00 38.09 201 ASN A O 1
ATOM 1638 N N . PRO A 1 202 ? -36.009 -25.349 70.694 1.00 39.75 202 PRO A N 1
ATOM 1639 C CA . PRO A 1 202 ? -37.183 -24.745 71.305 1.00 39.75 202 PRO A CA 1
ATOM 1640 C C . PRO A 1 202 ? -37.139 -24.913 72.831 1.00 39.75 202 PRO A C 1
ATOM 1642 O O . PRO A 1 202 ? -37.721 -25.846 73.373 1.00 39.75 202 PRO A O 1
ATOM 1645 N N . ASN A 1 203 ? -36.511 -23.977 73.547 1.00 38.09 203 ASN A N 1
ATOM 1646 C CA . ASN A 1 203 ? -36.752 -23.820 74.986 1.00 38.09 203 ASN A CA 1
ATOM 1647 C C . ASN A 1 203 ? -37.854 -22.779 75.211 1.00 38.09 203 ASN A C 1
ATOM 1649 O O . ASN A 1 203 ? -37.612 -21.583 75.360 1.00 38.09 203 ASN A O 1
ATOM 1653 N N . SER A 1 204 ? -39.088 -23.280 75.200 1.00 43.22 204 SER A N 1
ATOM 1654 C CA . SER A 1 204 ? -40.300 -22.578 75.614 1.00 43.22 204 SER A CA 1
ATOM 1655 C C . SER A 1 204 ? -40.534 -22.790 77.114 1.00 43.22 204 SER A C 1
ATOM 1657 O O . SER A 1 204 ? -40.812 -23.906 77.537 1.00 43.22 204 SER A O 1
ATOM 1659 N N . ASN A 1 205 ? -40.417 -21.701 77.882 1.00 40.47 205 ASN A N 1
ATOM 1660 C CA . ASN A 1 205 ? -41.228 -21.324 79.049 1.00 40.47 205 ASN A CA 1
ATOM 1661 C C . ASN A 1 205 ? -41.702 -22.421 80.023 1.00 40.47 205 ASN A C 1
ATOM 1663 O O . ASN A 1 205 ? -42.614 -23.165 79.672 1.00 40.47 205 ASN A O 1
ATOM 1667 N N . ARG A 1 206 ? -41.354 -22.304 81.319 1.00 48.41 206 ARG A N 1
ATOM 1668 C CA . ARG A 1 206 ? -42.358 -21.941 82.350 1.00 48.41 206 ARG A CA 1
ATOM 1669 C C . ARG A 1 206 ? -41.764 -21.687 83.741 1.00 48.41 206 ARG A C 1
ATOM 1671 O O . ARG A 1 206 ? -41.094 -22.529 84.322 1.00 48.41 206 ARG A O 1
ATOM 1678 N N . ASN A 1 207 ? -42.134 -20.526 84.261 1.00 39.78 207 ASN A N 1
ATOM 1679 C CA . ASN A 1 207 ? -42.164 -20.096 85.654 1.00 39.78 207 ASN A CA 1
ATOM 1680 C C . ASN A 1 207 ? -42.489 -21.223 86.658 1.00 39.78 207 ASN A C 1
ATOM 1682 O O . ASN A 1 207 ? -43.571 -21.807 86.600 1.00 39.78 207 ASN A O 1
ATOM 1686 N N . GLN A 1 208 ? -41.600 -21.433 87.630 1.00 45.28 208 GLN A N 1
ATOM 1687 C CA . GLN A 1 208 ? -41.924 -22.000 88.939 1.00 45.28 208 GLN A CA 1
ATOM 1688 C C . GLN A 1 208 ? -41.698 -20.919 90.002 1.00 45.28 208 GLN A C 1
ATOM 1690 O O . GLN A 1 208 ? -40.607 -20.776 90.535 1.00 45.28 208 GLN A O 1
ATOM 1695 N N . HIS A 1 209 ? -42.744 -20.141 90.276 1.00 38.22 209 HIS A N 1
ATOM 1696 C CA . HIS A 1 209 ? -42.947 -19.463 91.556 1.00 38.22 209 HIS A CA 1
ATOM 1697 C C . HIS A 1 209 ? -44.454 -19.364 91.794 1.00 38.22 209 HIS A C 1
ATOM 1699 O O . HIS A 1 209 ? -45.108 -18.416 91.371 1.00 38.22 209 HIS A O 1
ATOM 1705 N N . GLN A 1 210 ? -44.992 -20.407 92.420 1.00 39.53 210 GLN A N 1
ATOM 1706 C CA . GLN A 1 210 ? -46.202 -20.374 93.236 1.00 39.53 210 GLN A CA 1
ATOM 1707 C C . GLN A 1 210 ? -46.206 -21.647 94.088 1.00 39.53 210 GLN A C 1
ATOM 1709 O O . GLN A 1 210 ? -46.636 -22.702 93.628 1.00 39.53 210 GLN A O 1
ATOM 1714 N N . GLN A 1 211 ? -45.646 -21.531 95.291 1.00 37.97 211 GLN A N 1
ATOM 1715 C CA . GLN A 1 211 ? -46.046 -22.199 96.531 1.00 37.97 211 GLN A CA 1
ATOM 1716 C C . GLN A 1 211 ? -45.345 -21.490 97.686 1.00 37.97 211 GLN A C 1
ATOM 1718 O O . GLN A 1 211 ? -44.143 -21.178 97.524 1.00 37.97 211 GLN A O 1
#

Sequence (211 aa):
MYVLCICVNEICKLWQYIECLPTRESQRGMKVKHKGWVSGIFYCICSAMPGTQSVVLGKTLAIIIRKSLSDQIFWFHPFSLSQLLFVIVCAFAWLVTYAYWMHRQSEALLQYEAVFIVPMHQVMWITFSTIGGGLYFQEFENATAFQWLSLFCGLFLNYFGLFQLMADSRKATSSVDVIQHNMDLPLTKHKFKSKSNLNPNPNSNRNQHQQ

Organism: Reticulomyxa filosa (NCBI:txid46433)

Secondary structure (DSSP, 8-state):
-HHHHHHHHHHHHHHHHHHTS-TTSTTS--------HHHHHHHHHHHHHHHHHHHHHHHHHHHHHHHHHTT---TTSHHHHHHHHHHHHHHHHHHHHHHHHHHHHHHHHHHS-HHHHHHHHHHHHHHHHHHHHHHHTTTTTS--HHHHHHHHHHHHHHHHHHHHHHHHHHHHHHHHHHHHHHHSS-S-SSSS-S-----------------

Foldseek 3Di:
DVVVVVVVVVVVVLVVVVPVPDPPPPPPDDDLDPDPVVVLLVLLLSLLQLLLVLLLLVVVLVVLVVCVVVPPADCPDPVNVVVVVVSVVSVVSSVVSNVSSVVSLVVSVVNDPCLQSVLSSVLSNVVSNVVVNCVVVVVVVPDDPVNVVVVVVVNVVSVVVSVVSVVVVVVVVVVVVVVVVVVPDPPPPPPDPPDPPDDDDDPDDDDDDDD

pLDDT: mean 72.2, std 18.21, range [36.97, 95.56]

Radius of gyration: 32.19 Å; chains: 1; bounding box: 76×46×117 Å